Protein AF-A0A426QJI8-F1 (afdb_monomer_lite)

pLDDT: mean 80.53, std 18.09, range [29.8, 97.19]

Organism: NCBI:txid585455

Foldseek 3Di:
DDDPPPPDPDDDDDLVVLVVLVVVVVVVLVVVVVVVLVPDDPLVNLLLLQVLVLQADADPLDFLHDDPPAAHRFFPDDRDPVNVVSSCVSPVPDDDDDDPDPDHQFAFKKWFCPPPALDDDPDAPTEIEGEGEPPDDPVNVVSVQSSQVRSQVVCVVVVHHYHYDYDHLVCLLVQNPPDRDPDDLGSLSSLRVVVSCVVGMRTSGHAAACQSSDDPVCLVVFVVNVVCCPVVPSDPPSRHGYNHGNPPCDPVSVVSSVVSSVVVVVVPDPPDDDDDDD

InterPro domains:
  IPR000274 Adenylate cyclase, class-I [PTHR38760] (17-266)
  IPR024685 Adenylate cyclase class-I, N-terminal domain [PF12633] (18-212)

Structure (mmCIF, N/CA/C/O backbone):
data_AF-A0A426QJI8-F1
#
_entry.id   AF-A0A426QJI8-F1
#
loop_
_atom_site.group_PDB
_atom_site.id
_atom_site.type_symbol
_atom_site.label_atom_id
_atom_site.label_alt_id
_atom_site.label_comp_id
_atom_site.label_asym_id
_atom_site.label_entity_id
_atom_site.label_seq_id
_atom_site.pdbx_PDB_ins_code
_atom_site.Cartn_x
_atom_site.Cartn_y
_atom_site.Cartn_z
_atom_site.occupancy
_atom_site.B_iso_or_equiv
_atom_site.auth_seq_id
_atom_site.auth_comp_id
_atom_site.auth_asym_id
_atom_site.auth_atom_id
_atom_site.pdbx_PDB_model_num
ATOM 1 N N . MET A 1 1 ? 37.907 5.651 -34.461 1.00 37.19 1 MET A N 1
ATOM 2 C CA . MET A 1 1 ? 37.226 4.844 -33.428 1.00 37.19 1 MET A CA 1
ATOM 3 C C . MET A 1 1 ? 35.747 5.156 -33.526 1.00 37.19 1 MET A C 1
ATOM 5 O O . MET A 1 1 ? 35.358 6.267 -33.195 1.00 37.19 1 MET A O 1
ATOM 9 N N . ALA A 1 2 ? 34.967 4.248 -34.114 1.00 36.50 2 ALA A N 1
ATOM 10 C CA . ALA A 1 2 ? 33.530 4.429 -34.270 1.00 36.50 2 ALA A CA 1
ATOM 11 C C . ALA A 1 2 ? 32.872 4.396 -32.887 1.00 36.50 2 ALA A C 1
ATOM 13 O O . ALA A 1 2 ? 33.046 3.434 -32.139 1.00 36.50 2 ALA A O 1
ATOM 14 N N . VAL A 1 3 ? 32.166 5.472 -32.549 1.00 42.59 3 VAL A N 1
ATOM 15 C CA . VAL A 1 3 ? 31.252 5.516 -31.412 1.00 42.59 3 VAL A CA 1
ATOM 16 C C . VAL A 1 3 ? 30.182 4.471 -31.702 1.00 42.59 3 VAL A C 1
ATOM 18 O O . VAL A 1 3 ? 29.431 4.606 -32.665 1.00 42.59 3 VAL A O 1
ATOM 21 N N . VAL A 1 4 ? 30.164 3.390 -30.923 1.00 42.53 4 VAL A N 1
ATOM 22 C CA . VAL A 1 4 ? 29.030 2.468 -30.894 1.00 42.53 4 VAL A CA 1
ATOM 23 C C . VAL A 1 4 ? 27.880 3.264 -30.292 1.00 42.53 4 VAL A C 1
ATOM 25 O O . VAL A 1 4 ? 27.748 3.368 -29.076 1.00 42.53 4 VAL A O 1
ATOM 28 N N . GLU A 1 5 ? 27.103 3.907 -31.154 1.00 47.12 5 GLU A N 1
ATOM 29 C CA . GLU A 1 5 ? 25.792 4.433 -30.816 1.00 47.12 5 GLU A CA 1
ATOM 30 C C . GLU A 1 5 ? 24.975 3.221 -30.361 1.00 47.12 5 GLU A C 1
ATOM 32 O O . GLU A 1 5 ? 24.586 2.376 -31.169 1.00 47.12 5 GLU A O 1
ATOM 37 N N . GLN A 1 6 ? 24.847 3.039 -29.043 1.00 51.41 6 GLN A N 1
ATOM 38 C CA . GLN A 1 6 ? 24.025 1.976 -28.481 1.00 51.41 6 GLN A CA 1
ATOM 39 C C . GLN A 1 6 ? 22.615 2.167 -29.042 1.00 51.41 6 GLN A C 1
ATOM 41 O O . GLN A 1 6 ? 21.921 3.114 -28.674 1.00 51.41 6 GLN A O 1
ATOM 46 N N . MET A 1 7 ? 22.214 1.299 -29.975 1.00 52.03 7 MET A N 1
ATOM 47 C CA . MET A 1 7 ? 20.855 1.263 -30.498 1.00 52.03 7 MET A CA 1
ATOM 48 C C . MET A 1 7 ? 19.912 1.094 -29.309 1.00 52.03 7 MET A C 1
ATOM 50 O O . MET A 1 7 ? 19.818 0.006 -28.738 1.00 52.03 7 MET A O 1
ATOM 54 N N . LYS A 1 8 ? 19.232 2.177 -28.919 1.00 58.62 8 LYS A N 1
ATOM 55 C CA . LYS A 1 8 ? 18.153 2.105 -27.937 1.00 58.62 8 LYS A CA 1
ATOM 56 C C . LYS A 1 8 ? 17.163 1.040 -28.416 1.00 58.62 8 LYS A C 1
ATOM 58 O O . LYS A 1 8 ? 16.754 1.092 -29.581 1.00 58.62 8 LYS A O 1
ATOM 63 N N . PRO A 1 9 ? 16.786 0.070 -27.568 1.00 64.94 9 PRO A N 1
ATOM 64 C CA . PRO A 1 9 ? 15.862 -0.969 -27.981 1.00 64.94 9 PRO A CA 1
ATOM 65 C C . PRO A 1 9 ? 14.552 -0.313 -28.415 1.00 64.94 9 PRO A C 1
ATOM 67 O O . PRO A 1 9 ? 13.988 0.514 -27.697 1.00 64.94 9 PRO A O 1
ATOM 70 N N . ARG A 1 10 ? 14.061 -0.663 -29.609 1.00 77.25 10 ARG A N 1
ATOM 71 C CA . ARG A 1 10 ? 12.746 -0.204 -30.059 1.00 77.25 10 ARG A CA 1
ATOM 72 C C . ARG A 1 10 ? 11.706 -0.738 -29.074 1.00 77.25 10 ARG A C 1
ATOM 74 O O . ARG A 1 10 ? 11.598 -1.947 -28.868 1.00 77.25 10 ARG A O 1
ATOM 81 N N . ILE A 1 11 ? 10.974 0.170 -28.436 1.00 82.88 11 ILE A N 1
ATOM 82 C CA . ILE A 1 11 ? 9.956 -0.201 -27.455 1.00 82.88 11 ILE A CA 1
ATOM 83 C C . ILE A 1 11 ? 8.720 -0.701 -28.200 1.00 82.88 11 ILE A C 1
ATOM 85 O O . ILE A 1 11 ? 8.017 0.065 -28.866 1.00 82.88 11 ILE A O 1
ATOM 89 N N . GLU A 1 12 ? 8.462 -1.997 -28.077 1.00 85.00 12 GLU A N 1
ATOM 90 C CA . GLU A 1 12 ? 7.282 -2.658 -28.615 1.00 85.00 12 GLU A CA 1
ATOM 91 C C . GLU A 1 12 ? 6.335 -2.994 -27.463 1.00 85.00 12 GLU A C 1
ATOM 93 O O . GLU A 1 12 ? 6.736 -3.560 -26.447 1.00 85.00 12 GLU A O 1
ATOM 98 N N . MET A 1 13 ? 5.067 -2.605 -27.603 1.00 88.00 13 MET A N 1
ATOM 99 C CA . MET A 1 13 ? 4.042 -2.801 -26.580 1.00 88.00 13 MET A CA 1
ATOM 100 C C . MET A 1 13 ? 2.850 -3.531 -27.177 1.00 88.00 13 MET A C 1
ATOM 102 O O . MET A 1 13 ? 2.236 -3.054 -28.132 1.00 88.00 13 MET A O 1
ATOM 106 N N . ASP A 1 14 ? 2.490 -4.654 -26.564 1.00 88.69 14 ASP A N 1
ATOM 107 C CA . ASP A 1 14 ? 1.269 -5.388 -26.870 1.00 88.69 14 ASP A CA 1
ATOM 108 C C . ASP A 1 14 ? 0.289 -5.262 -25.696 1.00 88.69 14 ASP A C 1
ATOM 110 O O . ASP A 1 14 ? 0.500 -5.798 -24.604 1.00 88.69 14 ASP A O 1
ATOM 114 N N . GLY A 1 15 ? -0.824 -4.565 -25.934 1.00 88.00 15 GLY A N 1
ATOM 115 C CA . GLY A 1 15 ? -1.872 -4.366 -24.935 1.00 88.00 15 GLY A CA 1
ATOM 116 C C . GLY A 1 15 ? -2.527 -5.665 -24.456 1.00 88.00 15 GLY A C 1
ATOM 117 O O . GLY A 1 15 ? -3.016 -5.718 -23.327 1.00 88.00 15 GLY A O 1
ATOM 118 N N . VAL A 1 16 ? -2.543 -6.725 -25.272 1.00 90.38 16 VAL A N 1
ATOM 119 C CA . VAL A 1 16 ? -3.035 -8.046 -24.854 1.00 90.38 16 VAL A CA 1
ATOM 120 C C . VAL A 1 16 ? -2.072 -8.664 -23.846 1.00 90.38 16 VAL A C 1
ATOM 122 O O . VAL A 1 16 ? -2.513 -9.124 -22.790 1.00 90.38 16 VAL A O 1
ATOM 125 N N . GLN A 1 17 ? -0.768 -8.625 -24.127 1.00 91.50 17 GLN A N 1
ATOM 126 C CA . GLN A 1 17 ? 0.250 -9.134 -23.205 1.00 91.50 17 GLN A CA 1
ATOM 127 C C . GLN A 1 17 ? 0.257 -8.359 -21.888 1.00 91.50 17 GLN A C 1
ATOM 129 O O . GLN A 1 17 ? 0.250 -8.982 -20.828 1.00 91.50 17 GLN A O 1
ATOM 134 N N . LEU A 1 18 ? 0.167 -7.028 -21.931 1.00 92.94 18 LEU A N 1
ATOM 135 C CA . LEU A 1 18 ? 0.105 -6.185 -20.732 1.00 92.94 18 LEU A CA 1
ATOM 136 C C . LEU A 1 18 ? -1.087 -6.544 -19.834 1.00 92.94 18 LEU A C 1
ATOM 138 O O . LEU A 1 18 ? -0.912 -6.781 -18.639 1.00 92.94 18 LEU A O 1
ATOM 142 N N . ARG A 1 19 ? -2.287 -6.701 -20.412 1.00 92.19 19 ARG A N 1
ATOM 143 C CA . ARG A 1 19 ? -3.473 -7.158 -19.664 1.00 92.19 19 ARG A CA 1
ATOM 144 C C . ARG A 1 19 ? -3.298 -8.565 -19.090 1.00 92.19 19 ARG A C 1
ATOM 146 O O . ARG A 1 19 ? -3.765 -8.842 -17.985 1.00 92.19 19 ARG A O 1
ATOM 153 N N . ASN A 1 20 ? -2.627 -9.462 -19.813 1.00 94.50 20 ASN A N 1
ATOM 154 C CA . ASN A 1 20 ? -2.341 -10.812 -19.325 1.00 94.50 20 ASN A CA 1
ATOM 155 C C . ASN A 1 20 ? -1.340 -10.801 -18.160 1.00 94.50 20 ASN A C 1
ATOM 157 O O . ASN A 1 20 ? -1.522 -11.545 -17.197 1.00 94.50 20 ASN A O 1
ATOM 161 N N . VAL A 1 21 ? -0.301 -9.963 -18.217 1.00 94.12 21 VAL A N 1
ATOM 162 C CA . VAL A 1 21 ? 0.656 -9.766 -17.117 1.00 94.12 21 VAL A CA 1
ATOM 163 C C . VAL A 1 21 ? -0.056 -9.195 -15.892 1.00 94.12 21 VAL A C 1
ATOM 165 O O . VAL A 1 21 ? 0.015 -9.807 -14.828 1.00 94.12 21 VAL A O 1
ATOM 168 N N . GLN A 1 22 ? -0.836 -8.123 -16.059 1.00 94.12 22 GLN A N 1
ATOM 169 C CA . GLN A 1 22 ? -1.641 -7.528 -14.989 1.00 94.12 22 GLN A CA 1
ATOM 170 C C . GLN A 1 22 ? -2.564 -8.566 -14.332 1.00 94.12 22 GLN A C 1
ATOM 172 O O . GLN A 1 22 ? -2.577 -8.715 -13.111 1.00 94.12 22 GLN A O 1
ATOM 177 N N . ARG A 1 23 ? -3.307 -9.345 -15.133 1.00 94.81 23 ARG A N 1
ATOM 178 C CA . ARG A 1 23 ? -4.194 -10.399 -14.618 1.00 94.81 23 ARG A CA 1
ATOM 179 C C . ARG A 1 23 ? -3.422 -11.448 -13.818 1.00 94.81 23 ARG A C 1
ATOM 181 O O . ARG A 1 23 ? -3.869 -11.826 -12.739 1.00 94.81 23 ARG A O 1
ATOM 188 N N . ARG A 1 24 ? -2.281 -11.922 -14.331 1.00 95.31 24 ARG A N 1
ATOM 189 C CA . ARG A 1 24 ? -1.441 -12.912 -13.636 1.00 95.31 24 ARG A CA 1
ATOM 190 C C . ARG A 1 24 ? -0.921 -12.372 -12.309 1.00 95.31 24 ARG A C 1
ATOM 192 O O . ARG A 1 24 ? -1.021 -13.080 -11.310 1.00 95.31 24 ARG A O 1
ATOM 199 N N . PHE A 1 25 ? -0.443 -11.128 -12.288 1.00 94.62 25 PHE A N 1
ATOM 200 C CA . PHE A 1 25 ? -0.033 -10.456 -11.057 1.00 94.62 25 PHE A CA 1
ATOM 201 C C . PHE A 1 25 ? -1.171 -10.451 -10.028 1.00 94.62 25 PHE A C 1
ATOM 203 O O . PHE A 1 25 ? -0.983 -10.926 -8.910 1.00 94.62 25 PHE A O 1
ATOM 210 N N . MET A 1 26 ? -2.375 -10.015 -10.419 1.00 95.19 26 MET A N 1
ATOM 211 C CA . MET A 1 26 ? -3.522 -9.953 -9.506 1.00 95.19 26 MET A CA 1
ATOM 212 C C . MET A 1 26 ? -3.912 -11.329 -8.953 1.00 95.19 26 MET A C 1
ATOM 214 O O . MET A 1 26 ? -4.194 -11.442 -7.762 1.00 95.19 26 MET A O 1
ATOM 218 N N . VAL A 1 27 ? -3.890 -12.379 -9.781 1.00 96.19 27 VAL A N 1
ATOM 219 C CA . VAL A 1 27 ? -4.174 -13.758 -9.341 1.00 96.19 27 VAL A CA 1
ATOM 220 C C . VAL A 1 27 ? -3.132 -14.235 -8.327 1.00 96.19 27 VAL A C 1
ATOM 222 O O . VAL A 1 27 ? -3.494 -14.685 -7.241 1.00 96.19 27 VAL A O 1
ATOM 225 N N . ILE A 1 28 ? -1.840 -14.077 -8.636 1.00 94.00 28 ILE A N 1
ATOM 226 C CA . ILE A 1 28 ? -0.748 -14.478 -7.737 1.00 94.00 28 ILE A CA 1
ATOM 227 C C . ILE A 1 28 ? -0.832 -13.711 -6.415 1.00 94.00 28 ILE A C 1
ATOM 229 O O . ILE A 1 28 ? -0.717 -14.311 -5.345 1.00 94.00 28 ILE A O 1
ATOM 233 N N . ASN A 1 29 ? -1.061 -12.399 -6.476 1.00 94.31 29 ASN A N 1
ATOM 234 C CA . ASN A 1 29 ? -1.204 -11.554 -5.299 1.00 94.31 29 ASN A CA 1
ATOM 235 C C . ASN A 1 29 ? -2.378 -12.009 -4.418 1.00 94.31 29 ASN A C 1
ATOM 237 O O . ASN A 1 29 ? -2.207 -12.200 -3.215 1.00 94.31 29 ASN A O 1
ATOM 241 N N . GLN A 1 30 ? -3.546 -12.263 -5.016 1.00 92.81 30 GLN A N 1
ATOM 242 C CA . GLN A 1 30 ? -4.718 -12.759 -4.292 1.00 92.81 30 GLN A CA 1
ATOM 243 C C . GLN A 1 30 ? -4.457 -14.114 -3.632 1.00 92.81 30 GLN A C 1
ATOM 245 O O . GLN A 1 30 ? -4.838 -14.314 -2.481 1.00 92.81 30 GLN A O 1
ATOM 250 N N . ASP A 1 31 ? -3.794 -15.044 -4.316 1.00 93.75 31 ASP A N 1
ATOM 251 C CA . ASP A 1 31 ? -3.495 -16.361 -3.750 1.00 93.75 31 ASP A CA 1
ATOM 252 C C . ASP A 1 31 ? -2.453 -16.291 -2.629 1.00 93.75 31 ASP A C 1
ATOM 254 O O . ASP A 1 31 ? -2.580 -16.984 -1.616 1.00 93.75 31 ASP A O 1
ATOM 258 N N . ARG A 1 32 ? -1.453 -15.409 -2.747 1.00 92.25 32 ARG A N 1
ATOM 259 C CA . ARG A 1 32 ? -0.522 -15.121 -1.647 1.00 92.25 32 ARG A CA 1
ATOM 260 C C . ARG A 1 32 ? -1.252 -14.502 -0.451 1.00 92.25 32 ARG A C 1
ATOM 262 O O . ARG A 1 32 ? -1.046 -14.971 0.666 1.00 92.25 32 ARG A O 1
ATOM 269 N N . LEU A 1 33 ? -2.158 -13.548 -0.672 1.00 90.81 33 LEU A N 1
ATOM 270 C CA . LEU A 1 33 ? -2.950 -12.932 0.396 1.00 90.81 33 LEU A CA 1
ATOM 271 C C . LEU A 1 33 ? -3.884 -13.945 1.080 1.00 90.81 33 LEU A C 1
ATOM 273 O O . LEU A 1 33 ? -3.986 -13.950 2.304 1.00 90.81 33 LEU A O 1
ATOM 277 N N . LYS A 1 34 ? -4.503 -14.869 0.327 1.00 90.75 34 LYS A N 1
ATOM 278 C CA . LYS A 1 34 ? -5.284 -15.987 0.895 1.00 90.75 34 LYS A CA 1
ATOM 279 C C . LYS A 1 34 ? -4.429 -16.898 1.773 1.00 90.75 34 LYS A C 1
ATOM 281 O O . LYS A 1 34 ? -4.902 -17.338 2.817 1.00 90.75 34 LYS A O 1
ATOM 286 N N . ARG A 1 35 ? -3.183 -17.187 1.375 1.00 89.00 35 ARG A N 1
ATOM 287 C CA . ARG A 1 35 ? -2.250 -17.986 2.189 1.00 89.00 35 ARG A CA 1
ATOM 288 C C . ARG A 1 35 ? -1.880 -17.282 3.489 1.00 89.00 35 ARG A C 1
ATOM 290 O O . ARG A 1 35 ? -1.916 -17.927 4.531 1.00 89.00 35 ARG A O 1
ATOM 297 N N . VAL A 1 36 ? -1.598 -15.976 3.435 1.00 89.12 36 VAL A N 1
ATOM 298 C CA . VAL A 1 36 ? -1.399 -15.163 4.646 1.00 89.12 36 VAL A CA 1
ATOM 299 C C . VAL A 1 36 ? -2.635 -15.274 5.530 1.00 89.12 36 VAL A C 1
ATOM 301 O O . VAL A 1 36 ? -2.532 -15.706 6.671 1.00 89.12 36 VAL A O 1
ATOM 304 N N . HIS A 1 37 ? -3.822 -15.017 4.977 1.00 86.81 37 HIS A N 1
ATOM 305 C CA . HIS A 1 37 ? -5.089 -15.114 5.702 1.00 86.81 37 HIS A CA 1
ATOM 306 C C . HIS A 1 37 ? -5.284 -16.477 6.384 1.00 86.81 37 HIS A C 1
ATOM 308 O O . HIS A 1 37 ? -5.601 -16.542 7.572 1.00 86.81 37 HIS A O 1
ATOM 314 N N . ALA A 1 38 ? -5.018 -17.574 5.672 1.00 86.62 38 ALA A N 1
ATOM 315 C CA . ALA A 1 38 ? -5.129 -18.932 6.197 1.00 86.62 38 ALA A CA 1
ATOM 316 C C . ALA A 1 38 ? -4.156 -19.214 7.356 1.00 86.62 38 ALA A C 1
ATOM 318 O O . ALA A 1 38 ? -4.525 -19.940 8.277 1.00 86.62 38 ALA A O 1
ATOM 319 N N . GLY A 1 39 ? -2.963 -18.614 7.353 1.00 85.62 39 GLY A N 1
ATOM 320 C CA . GLY A 1 39 ? -1.965 -18.770 8.418 1.00 85.62 39 GLY A CA 1
ATOM 321 C C . GLY A 1 39 ? -2.242 -17.960 9.691 1.00 85.62 39 GLY A C 1
ATOM 322 O O . GLY A 1 39 ? -1.651 -18.239 10.732 1.00 85.62 39 GLY A O 1
ATOM 323 N N . LEU A 1 40 ? -3.139 -16.972 9.637 1.00 87.56 40 LEU A N 1
ATOM 324 C CA . LEU A 1 40 ? -3.406 -16.070 10.759 1.00 87.56 40 LEU A CA 1
ATOM 325 C C . LEU A 1 40 ? -4.397 -16.639 11.779 1.00 87.56 40 LEU A C 1
ATOM 327 O O . LEU A 1 40 ? -5.307 -17.400 11.449 1.00 87.56 40 LEU A O 1
ATOM 331 N N . ARG A 1 41 ? -4.267 -16.193 13.034 1.00 88.81 41 ARG A N 1
ATOM 332 C CA . ARG A 1 41 ? -5.286 -16.397 14.078 1.00 88.81 41 ARG A CA 1
ATOM 333 C C . ARG A 1 41 ? -6.530 -15.568 13.761 1.00 88.81 41 ARG A C 1
ATOM 335 O O . ARG A 1 41 ? -6.426 -14.507 13.153 1.00 88.81 41 ARG A O 1
ATOM 342 N N . ASP A 1 42 ? -7.700 -15.975 14.248 1.00 87.62 42 ASP A N 1
ATOM 343 C CA . ASP A 1 42 ? -8.967 -15.304 13.905 1.00 87.62 42 ASP A CA 1
ATOM 344 C C . ASP A 1 42 ? -9.001 -13.805 14.244 1.00 87.62 42 ASP A C 1
ATOM 346 O O . ASP A 1 42 ? -9.547 -13.012 13.478 1.00 87.62 42 ASP A O 1
ATOM 350 N N . ARG A 1 43 ? -8.364 -13.388 15.347 1.00 86.94 43 ARG A N 1
ATOM 351 C CA . ARG A 1 43 ? -8.253 -11.962 15.711 1.00 86.94 43 ARG A CA 1
ATOM 352 C C . ARG A 1 43 ? -7.380 -11.175 14.727 1.00 86.94 43 ARG A C 1
ATOM 354 O O . ARG A 1 43 ? -7.717 -10.055 14.369 1.00 86.94 43 ARG A O 1
ATOM 361 N N . HIS A 1 44 ? -6.296 -11.776 14.243 1.00 89.88 44 HIS A N 1
ATOM 362 C CA . HIS A 1 44 ? -5.392 -11.162 13.265 1.00 89.88 44 HIS A CA 1
ATOM 363 C C . HIS A 1 44 ? -6.002 -11.147 11.857 1.00 89.88 44 HIS A C 1
ATOM 365 O O . HIS A 1 44 ? -5.858 -10.171 11.126 1.00 89.88 44 HIS A O 1
ATOM 371 N N . ARG A 1 45 ? -6.773 -12.184 11.503 1.00 90.00 45 ARG A N 1
ATOM 372 C CA . ARG A 1 45 ? -7.607 -12.204 10.289 1.00 90.00 45 ARG A CA 1
ATOM 373 C C . ARG A 1 45 ? -8.624 -11.068 10.289 1.00 90.00 45 ARG A C 1
ATOM 375 O O . ARG A 1 45 ? -8.802 -10.420 9.265 1.00 90.00 45 ARG A O 1
ATOM 382 N N . LEU A 1 46 ? -9.275 -10.825 11.431 1.00 90.44 46 LEU A N 1
ATOM 383 C CA . LEU A 1 46 ? -10.226 -9.725 11.588 1.00 90.44 46 LEU A CA 1
ATOM 384 C C . LEU A 1 46 ? -9.557 -8.366 11.350 1.00 90.44 46 LEU A C 1
ATOM 386 O O . LEU A 1 46 ? -10.124 -7.537 10.642 1.00 90.44 46 LEU A O 1
ATOM 390 N N . PHE A 1 47 ? -8.363 -8.155 11.910 1.00 93.12 47 PHE A N 1
ATOM 391 C CA . PHE A 1 47 ? -7.574 -6.950 11.662 1.00 93.12 47 PHE A CA 1
ATOM 392 C C . PHE A 1 47 ? -7.317 -6.755 10.161 1.00 93.12 47 PHE A C 1
ATOM 394 O O . PHE A 1 47 ? -7.663 -5.710 9.611 1.00 93.12 47 PHE A O 1
ATOM 401 N N . LEU A 1 48 ? -6.794 -7.783 9.483 1.00 91.56 48 LEU A N 1
ATOM 402 C CA . LEU A 1 48 ? -6.460 -7.705 8.059 1.00 91.56 48 LEU A CA 1
ATOM 403 C C . LEU A 1 48 ? -7.701 -7.500 7.166 1.00 91.56 48 LEU A C 1
ATOM 405 O O . LEU A 1 48 ? -7.642 -6.735 6.208 1.00 91.56 48 LEU A O 1
ATOM 409 N N . ASP A 1 49 ? -8.837 -8.122 7.506 1.00 91.75 49 ASP A N 1
ATOM 410 C CA . ASP A 1 49 ? -10.118 -7.955 6.795 1.00 91.75 49 ASP A CA 1
ATOM 411 C C . ASP A 1 49 ? -10.683 -6.524 6.923 1.00 91.75 49 ASP A C 1
ATOM 413 O O . ASP A 1 49 ? -11.379 -6.042 6.021 1.00 91.75 49 ASP A O 1
ATOM 417 N N . LEU A 1 50 ? -10.422 -5.855 8.054 1.00 94.44 50 LEU A N 1
ATOM 418 C CA . LEU A 1 50 ? -10.895 -4.498 8.347 1.00 94.44 50 LEU A CA 1
ATOM 419 C C . LEU A 1 50 ? -9.944 -3.412 7.863 1.00 94.44 50 LEU A C 1
ATOM 421 O O . LEU A 1 50 ? -10.396 -2.305 7.574 1.00 94.44 50 LEU A O 1
ATOM 425 N N . LEU A 1 51 ? -8.656 -3.715 7.759 1.00 95.19 51 LEU A N 1
ATOM 426 C CA . LEU A 1 51 ? -7.614 -2.740 7.487 1.00 95.19 51 LEU A CA 1
ATOM 427 C C . LEU A 1 51 ? -7.920 -1.819 6.286 1.00 95.19 51 LEU A C 1
ATOM 429 O O . LEU A 1 51 ? -7.869 -0.598 6.465 1.00 95.19 51 LEU A O 1
ATOM 433 N N . PRO A 1 52 ? -8.319 -2.319 5.098 1.00 95.25 52 PRO A N 1
ATOM 434 C CA . PRO A 1 52 ? -8.634 -1.432 3.982 1.00 95.25 52 PRO A CA 1
ATOM 435 C C . PRO A 1 52 ? -9.819 -0.507 4.264 1.00 95.25 52 PRO A C 1
ATOM 437 O O . PRO A 1 52 ? -9.823 0.644 3.833 1.00 95.25 52 PRO A O 1
ATOM 440 N N . LEU A 1 53 ? -10.815 -0.973 5.028 1.00 94.88 53 LEU A N 1
ATOM 441 C CA . LEU A 1 53 ? -11.942 -0.139 5.441 1.00 94.88 53 LEU A CA 1
ATOM 442 C C . LEU A 1 53 ? -11.488 0.977 6.388 1.00 94.88 53 LEU A C 1
ATOM 444 O O . LEU A 1 53 ? -11.944 2.106 6.227 1.00 94.88 53 LEU A O 1
ATOM 448 N N . LEU A 1 54 ? -10.583 0.688 7.328 1.00 95.06 54 LEU A N 1
ATOM 449 C CA . LEU A 1 54 ? -10.078 1.682 8.280 1.00 95.06 54 LEU A CA 1
ATOM 450 C C . LEU A 1 54 ? -9.377 2.847 7.578 1.00 95.06 54 LEU A C 1
ATOM 452 O O . LEU A 1 54 ? -9.534 3.982 8.007 1.00 95.06 54 LEU A O 1
ATOM 456 N N . PHE A 1 55 ? -8.675 2.611 6.469 1.00 95.06 55 PHE A N 1
ATOM 457 C CA . PHE A 1 55 ? -8.092 3.686 5.653 1.00 95.06 55 PHE A CA 1
ATOM 458 C C . PHE A 1 55 ? -9.075 4.283 4.636 1.00 95.06 55 PHE A C 1
ATOM 460 O O . PHE A 1 55 ? -8.955 5.450 4.262 1.00 95.06 55 PHE A O 1
ATOM 467 N N . HIS A 1 56 ? -10.088 3.526 4.214 1.00 94.00 56 HIS A N 1
ATOM 468 C CA . HIS A 1 56 ? -11.081 4.000 3.251 1.00 94.00 56 HIS A CA 1
ATOM 469 C C . HIS A 1 56 ? -12.131 4.936 3.862 1.00 94.00 56 HIS A C 1
ATOM 471 O O . HIS A 1 56 ? -12.612 5.833 3.176 1.00 94.00 56 HIS A O 1
ATOM 477 N N . ILE A 1 57 ? -12.477 4.768 5.140 1.00 91.00 57 ILE A N 1
ATOM 478 C CA . ILE A 1 57 ? -13.391 5.671 5.848 1.00 91.00 57 ILE A CA 1
ATOM 479 C C . ILE A 1 57 ? -12.778 6.190 7.140 1.00 91.00 57 ILE A C 1
ATOM 481 O O . ILE A 1 57 ? -11.846 5.626 7.699 1.00 91.00 57 ILE A O 1
ATOM 485 N N . ASN A 1 58 ? -13.329 7.289 7.630 1.00 89.31 58 ASN A N 1
ATOM 486 C CA . ASN A 1 58 ? -12.960 7.872 8.904 1.00 89.31 58 ASN A CA 1
ATOM 487 C C . ASN A 1 58 ? -14.240 8.065 9.721 1.00 89.31 58 ASN A C 1
ATOM 489 O O . ASN A 1 58 ? -15.027 8.976 9.461 1.00 89.31 58 ASN A O 1
ATOM 493 N N . HIS A 1 59 ? -14.506 7.119 10.623 1.00 90.12 59 HIS A N 1
ATOM 494 C CA . HIS A 1 59 ? -15.792 6.986 11.304 1.00 90.12 59 HIS A CA 1
ATOM 495 C C . HIS A 1 59 ? -15.592 6.878 12.826 1.00 90.12 59 HIS A C 1
ATOM 497 O O . HIS A 1 59 ? -14.826 6.010 13.233 1.00 90.12 59 HIS A O 1
ATOM 503 N N . PRO A 1 60 ? -16.318 7.649 13.669 1.00 90.00 60 PRO A N 1
ATOM 504 C CA . PRO A 1 60 ? -16.115 7.702 15.129 1.00 90.00 60 PRO A CA 1
ATOM 505 C C . PRO A 1 60 ? -16.146 6.360 15.864 1.00 90.00 60 PRO A C 1
ATOM 507 O O . PRO A 1 60 ? -15.569 6.212 16.932 1.00 90.00 60 PRO A O 1
ATOM 510 N N . MET A 1 61 ? -16.858 5.385 15.302 1.00 90.31 61 MET A N 1
ATOM 511 C CA . MET A 1 61 ? -17.005 4.039 15.868 1.00 90.31 61 MET A CA 1
ATOM 512 C C . MET A 1 61 ? -15.951 3.032 15.401 1.00 90.31 61 MET A C 1
ATOM 514 O O . MET A 1 61 ? -16.054 1.857 15.748 1.00 90.31 61 MET A O 1
ATOM 518 N N . LEU A 1 62 ? -14.992 3.456 14.578 1.00 92.25 62 LEU A N 1
ATOM 519 C CA . LEU A 1 62 ? -13.923 2.600 14.086 1.00 92.25 62 LEU A CA 1
ATOM 520 C C . LEU A 1 62 ? -12.560 3.047 14.637 1.00 92.25 62 LEU A C 1
ATOM 522 O O . LEU A 1 62 ? -12.348 4.241 14.863 1.00 92.25 62 LEU A O 1
ATOM 526 N N . PRO A 1 63 ? -11.625 2.100 14.825 1.00 92.38 63 PRO A N 1
ATOM 527 C CA . PRO A 1 63 ? -10.237 2.395 15.152 1.00 92.38 63 PRO A CA 1
ATOM 528 C C . PRO A 1 63 ? -9.618 3.391 14.172 1.00 92.38 63 PRO A C 1
ATOM 530 O O . PRO A 1 63 ? -9.947 3.398 12.985 1.00 92.38 63 PRO A O 1
ATOM 533 N N . GLY A 1 64 ? -8.706 4.224 14.665 1.00 91.00 64 GLY A N 1
ATOM 534 C CA . GLY A 1 64 ? -8.049 5.232 13.832 1.00 91.00 64 GLY A CA 1
ATOM 535 C C . GLY A 1 64 ? -8.836 6.527 13.638 1.00 91.00 64 GLY A C 1
ATOM 536 O O . GLY A 1 64 ? -8.321 7.446 13.009 1.00 91.00 64 GLY A O 1
ATOM 537 N N . TYR A 1 65 ? -10.060 6.640 14.164 1.00 91.56 65 TYR A N 1
ATOM 538 C CA . TYR A 1 65 ? -10.787 7.906 14.101 1.00 91.56 65 TYR A CA 1
ATOM 539 C C . TYR A 1 65 ? -10.037 9.017 14.843 1.00 91.56 65 TYR A C 1
ATOM 541 O O . TYR A 1 65 ? -9.580 8.823 15.968 1.00 91.56 65 TYR A O 1
ATOM 549 N N . LEU A 1 66 ? -9.954 10.186 14.207 1.00 88.19 66 LEU A N 1
ATOM 550 C CA . LEU A 1 66 ? -9.333 11.382 14.775 1.00 88.19 66 LEU A CA 1
ATOM 551 C C . LEU A 1 66 ? -10.336 12.541 14.810 1.00 88.19 66 LEU A C 1
ATOM 553 O O . LEU A 1 66 ? -10.782 12.975 15.867 1.00 88.19 66 LEU A O 1
ATOM 557 N N . SER A 1 67 ? -10.734 13.023 13.637 1.00 87.81 67 SER A N 1
ATOM 558 C CA . SER A 1 67 ? -11.714 14.097 13.466 1.00 87.81 67 SER A CA 1
ATOM 559 C C . SER A 1 67 ? -12.402 13.951 12.116 1.00 87.81 67 SER A C 1
ATOM 561 O O . SER A 1 67 ? -11.896 13.243 11.256 1.00 87.81 67 SER A O 1
ATOM 563 N N . SER A 1 68 ? -13.507 14.652 11.864 1.00 84.44 68 SER A N 1
ATOM 564 C CA . SER A 1 68 ? -14.218 14.591 10.575 1.00 84.44 68 SER A CA 1
ATOM 565 C C . SER A 1 68 ? -13.394 15.038 9.358 1.00 84.44 68 SER A C 1
ATOM 567 O O . SER A 1 68 ? -13.798 14.746 8.232 1.00 84.44 68 SER A O 1
ATOM 569 N N . LYS A 1 69 ? -12.264 15.724 9.576 1.00 85.94 69 LYS A N 1
ATOM 570 C CA . LYS A 1 69 ? -11.374 16.241 8.529 1.00 85.94 69 LYS A CA 1
ATOM 571 C C . LYS A 1 69 ? -10.260 15.274 8.127 1.00 85.94 69 LYS A C 1
ATOM 573 O O . LYS A 1 69 ? -9.615 15.525 7.118 1.00 85.94 69 LYS A O 1
ATOM 578 N N . ALA A 1 70 ? -10.017 14.204 8.894 1.00 86.75 70 ALA A N 1
ATOM 579 C CA . ALA A 1 70 ? -8.873 13.339 8.611 1.00 86.75 70 ALA A CA 1
ATOM 580 C C . ALA A 1 70 ? -9.021 12.670 7.233 1.00 86.75 70 ALA A C 1
ATOM 582 O O . ALA A 1 70 ? -10.123 12.183 6.927 1.00 86.75 70 ALA A O 1
ATOM 583 N N . PRO A 1 71 ? -7.938 12.624 6.436 1.00 89.25 71 PRO A N 1
ATOM 584 C CA . PRO A 1 71 ? -7.963 12.081 5.087 1.00 89.25 71 PRO A CA 1
ATOM 585 C C . PRO A 1 71 ? -8.370 10.608 5.084 1.00 89.25 71 PRO A C 1
ATOM 587 O O . PRO A 1 71 ? -8.079 9.830 6.005 1.00 89.25 71 PRO A O 1
ATOM 590 N N . ALA A 1 72 ? -9.104 10.228 4.045 1.00 89.62 72 ALA A N 1
ATOM 591 C CA . ALA A 1 72 ? -9.627 8.881 3.892 1.00 89.62 72 ALA A CA 1
ATOM 592 C C . ALA A 1 72 ? -10.006 8.599 2.441 1.00 89.62 72 ALA A C 1
ATOM 594 O O . ALA A 1 72 ? -10.378 9.488 1.679 1.00 89.62 72 ALA A O 1
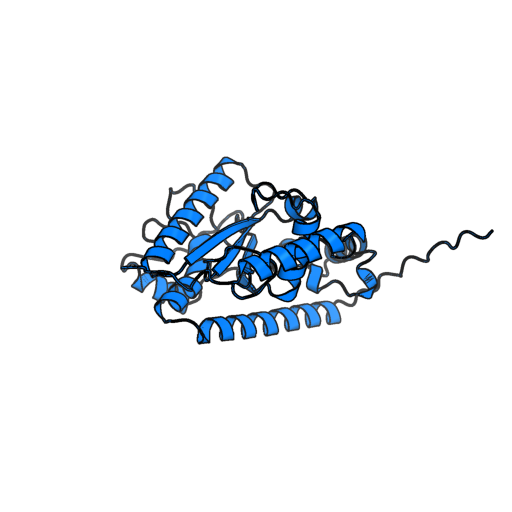ATOM 595 N N . GLY A 1 73 ? -9.986 7.319 2.094 1.00 91.62 73 GLY A N 1
ATOM 596 C CA . GLY A 1 73 ? -10.406 6.846 0.784 1.00 91.62 73 GLY A CA 1
ATOM 597 C C . GLY A 1 73 ? -9.262 6.141 0.088 1.00 91.62 73 GLY A C 1
ATOM 598 O O . GLY A 1 73 ? -8.356 6.778 -0.438 1.00 91.62 73 GLY A O 1
ATOM 599 N N . VAL A 1 74 ? -9.340 4.813 0.074 1.00 94.06 74 VAL A N 1
ATOM 600 C CA . VAL A 1 74 ? -8.455 3.960 -0.721 1.00 94.06 74 VAL A CA 1
ATOM 601 C C . VAL A 1 74 ? -8.970 3.923 -2.159 1.00 94.06 74 VAL A C 1
ATOM 603 O O . VAL A 1 74 ? -10.161 3.674 -2.371 1.00 94.06 74 VAL A O 1
ATOM 606 N N . SER A 1 75 ? -8.087 4.183 -3.124 1.00 92.44 75 SER A N 1
ATOM 607 C CA . SER A 1 75 ? -8.386 4.125 -4.562 1.00 92.44 75 SER A CA 1
ATOM 608 C C . SER A 1 75 ? -8.968 2.765 -4.951 1.00 92.44 75 SER A C 1
ATOM 610 O O . SER A 1 75 ? -8.527 1.748 -4.438 1.00 92.44 75 SER A O 1
ATOM 612 N N . ASP A 1 76 ? -9.968 2.741 -5.833 1.00 87.56 76 ASP A N 1
ATOM 613 C CA . ASP A 1 76 ? -10.607 1.519 -6.369 1.00 87.56 76 ASP A CA 1
ATOM 614 C C . ASP A 1 76 ? -11.026 0.456 -5.325 1.00 87.56 76 ASP A C 1
ATOM 616 O O . ASP A 1 76 ? -11.224 -0.720 -5.624 1.00 87.56 76 ASP A O 1
ATOM 620 N N . TYR A 1 77 ? -11.196 0.859 -4.064 1.00 91.50 77 TYR A N 1
ATOM 621 C CA . TYR A 1 77 ? -11.613 -0.040 -3.001 1.00 91.50 77 TYR A CA 1
ATOM 622 C C . TYR A 1 77 ? -13.107 0.098 -2.734 1.00 91.50 77 TYR A C 1
ATOM 624 O O . TYR A 1 77 ? -13.630 1.192 -2.511 1.00 91.50 77 TYR A O 1
ATOM 632 N N . LYS A 1 78 ? -13.792 -1.046 -2.693 1.00 90.81 78 LYS A N 1
ATOM 633 C CA . LYS A 1 78 ? -15.176 -1.156 -2.236 1.00 90.81 78 LYS A CA 1
ATOM 634 C C . LYS A 1 78 ? -15.249 -2.230 -1.156 1.00 90.81 78 LYS A C 1
ATOM 636 O O . LYS A 1 78 ? -14.868 -3.372 -1.426 1.00 90.81 78 LYS A O 1
ATOM 641 N N . PRO A 1 79 ? -15.739 -1.907 0.054 1.00 91.62 79 PRO A N 1
ATOM 642 C CA . PRO A 1 79 ? -15.840 -2.903 1.106 1.00 91.62 79 PRO A CA 1
ATOM 643 C C . PRO A 1 79 ? -16.839 -3.986 0.706 1.00 91.62 79 PRO A C 1
ATOM 645 O O . PRO A 1 79 ? -17.966 -3.705 0.297 1.00 91.62 79 PRO A O 1
ATOM 648 N N . ASN A 1 80 ? -16.422 -5.241 0.836 1.00 90.19 80 ASN A N 1
ATOM 649 C CA . ASN A 1 80 ? -17.303 -6.378 0.614 1.00 90.19 80 ASN A CA 1
ATOM 650 C C . ASN A 1 80 ? -18.179 -6.638 1.856 1.00 90.19 80 ASN A C 1
ATOM 652 O O . ASN A 1 80 ? -17.945 -6.104 2.944 1.00 90.19 80 ASN A O 1
ATOM 656 N N . LYS A 1 81 ? -19.186 -7.507 1.706 1.00 88.62 81 LYS A N 1
ATOM 657 C CA . LYS A 1 81 ? -20.116 -7.854 2.792 1.00 88.62 81 LYS A CA 1
ATOM 658 C C . LYS A 1 81 ? -19.396 -8.355 4.050 1.00 88.62 81 LYS A C 1
ATOM 660 O O . LYS A 1 81 ? -19.754 -7.954 5.151 1.00 88.62 81 LYS A O 1
ATOM 665 N N . ARG A 1 82 ? -18.351 -9.171 3.890 1.00 87.50 82 ARG A N 1
ATOM 666 C CA . ARG A 1 82 ? -17.575 -9.734 5.003 1.00 87.50 82 ARG A CA 1
ATOM 667 C C . ARG A 1 82 ? -16.873 -8.643 5.816 1.00 87.50 82 ARG A C 1
ATOM 669 O O . ARG A 1 82 ? -16.947 -8.676 7.041 1.00 87.50 82 ARG A O 1
ATOM 676 N N . THR A 1 83 ? -16.258 -7.663 5.158 1.00 91.94 83 THR A N 1
ATOM 677 C CA . THR A 1 83 ? -15.631 -6.512 5.822 1.00 91.94 83 THR A CA 1
ATOM 678 C C . THR A 1 83 ? -16.664 -5.659 6.562 1.00 91.94 83 THR A C 1
ATOM 680 O O . THR A 1 83 ? -16.429 -5.243 7.694 1.00 91.94 83 THR A O 1
ATOM 683 N N . LEU A 1 84 ? -17.843 -5.437 5.972 1.00 92.06 84 LEU A N 1
ATOM 684 C CA . LEU A 1 84 ? -18.921 -4.692 6.633 1.00 92.06 84 LEU A CA 1
ATOM 685 C C . LEU A 1 84 ? -19.486 -5.437 7.851 1.00 92.06 84 LEU A C 1
ATOM 687 O O . LEU A 1 84 ? -19.748 -4.823 8.883 1.00 92.06 84 LEU A O 1
ATOM 691 N N . ASP A 1 85 ? -19.639 -6.757 7.760 1.00 89.75 85 ASP A N 1
ATOM 692 C CA . ASP A 1 85 ? -20.099 -7.584 8.876 1.00 89.75 85 ASP A CA 1
ATOM 693 C C . ASP A 1 85 ? -19.055 -7.638 10.001 1.00 89.75 85 ASP A C 1
ATOM 695 O O . ASP A 1 85 ? -19.410 -7.566 11.177 1.00 89.75 85 ASP A O 1
ATOM 699 N N . ALA A 1 86 ? -17.765 -7.686 9.659 1.00 88.38 86 ALA A N 1
ATOM 700 C CA . ALA A 1 86 ? -16.672 -7.528 10.616 1.00 88.38 86 ALA A CA 1
ATOM 701 C C . ALA A 1 86 ? -16.725 -6.164 11.329 1.00 88.38 86 ALA A C 1
ATOM 703 O O . ALA A 1 86 ? -16.585 -6.102 12.550 1.00 88.38 86 ALA A O 1
ATOM 704 N N . ALA A 1 87 ? -17.005 -5.082 10.597 1.00 91.56 87 ALA A N 1
ATOM 705 C CA . ALA A 1 87 ? -17.090 -3.741 11.171 1.00 91.56 87 ALA A CA 1
ATOM 706 C C . ALA A 1 87 ? -18.283 -3.604 12.132 1.00 91.56 87 ALA A C 1
ATOM 708 O O . ALA A 1 87 ? -18.150 -3.036 13.214 1.00 91.56 87 ALA A O 1
ATOM 709 N N . ARG A 1 88 ? -19.432 -4.205 11.792 1.00 90.62 88 ARG A N 1
ATOM 710 C CA . ARG A 1 88 ? -20.615 -4.258 12.673 1.00 90.62 88 ARG A CA 1
ATOM 711 C C . ARG A 1 88 ? -20.395 -5.097 13.930 1.00 90.62 88 ARG A C 1
ATOM 713 O O . ARG A 1 88 ? -20.977 -4.801 14.970 1.00 90.62 88 ARG A O 1
ATOM 720 N N . LYS A 1 89 ? -19.568 -6.147 13.853 1.00 87.50 89 LYS A N 1
ATOM 721 C CA . LYS A 1 89 ? -19.159 -6.921 15.037 1.00 87.50 89 LYS A CA 1
ATOM 722 C C . LYS A 1 89 ? -18.298 -6.087 15.983 1.00 87.50 89 LYS A C 1
ATOM 724 O O . LYS A 1 89 ? -18.416 -6.260 17.191 1.00 87.50 89 LYS A O 1
ATOM 729 N N . LEU A 1 90 ? -17.467 -5.195 15.440 1.00 87.19 90 LEU A N 1
ATOM 730 C CA . LEU A 1 90 ? -16.637 -4.287 16.230 1.00 87.19 90 LEU A CA 1
ATOM 731 C C . LEU A 1 90 ? -17.472 -3.182 16.893 1.00 87.19 90 LEU A C 1
ATOM 733 O O . LEU A 1 90 ? -17.284 -2.899 18.071 1.00 87.19 90 LEU A O 1
ATOM 737 N N . SER A 1 91 ? -18.425 -2.594 16.164 1.00 87.69 91 SER A N 1
ATOM 738 C CA . SER A 1 91 ? -19.384 -1.636 16.716 1.00 87.69 91 SER A CA 1
ATOM 739 C C . SER A 1 91 ? -20.773 -1.836 16.118 1.00 87.69 91 SER A C 1
ATOM 741 O O . SER A 1 91 ? -20.990 -1.617 14.927 1.00 87.69 91 SER A O 1
ATOM 743 N N . LYS A 1 92 ? -21.747 -2.210 16.960 1.00 81.06 92 LYS A N 1
ATOM 744 C CA . LYS A 1 92 ? -23.131 -2.491 16.530 1.00 81.06 92 LYS A CA 1
ATOM 745 C C . LYS A 1 92 ? -23.829 -1.278 15.910 1.00 81.06 92 LYS A C 1
ATOM 747 O O . LYS A 1 92 ? -24.704 -1.452 15.069 1.00 81.06 92 LYS A O 1
ATOM 752 N N . SER A 1 93 ? -23.429 -0.070 16.302 1.00 85.00 93 SER A N 1
ATOM 753 C CA . SER A 1 93 ? -23.974 1.188 15.776 1.00 85.00 93 SER A CA 1
ATOM 754 C C . SER A 1 93 ? -23.315 1.623 14.462 1.00 85.00 93 SER A C 1
ATOM 756 O O . SER A 1 93 ? -23.677 2.658 13.903 1.00 85.00 93 SER A O 1
ATOM 758 N N . PHE A 1 94 ? -22.338 0.865 13.950 1.00 88.00 94 PHE A N 1
ATOM 759 C CA . PHE A 1 94 ? -21.689 1.169 12.683 1.00 88.00 94 PHE A CA 1
ATOM 760 C C . PHE A 1 94 ? -22.650 0.979 11.505 1.00 88.00 94 PHE A C 1
ATOM 762 O O . PHE A 1 94 ? -23.117 -0.126 11.218 1.00 88.00 94 PHE A O 1
ATOM 769 N N . THR A 1 95 ? -22.871 2.063 10.762 1.00 84.31 95 THR A N 1
ATOM 770 C CA . THR A 1 95 ? -23.573 2.036 9.480 1.00 84.31 95 THR A CA 1
ATOM 771 C C . THR A 1 95 ? -22.639 2.550 8.400 1.00 84.31 95 THR A C 1
ATOM 773 O O . THR A 1 95 ? -22.192 3.694 8.442 1.00 84.31 95 THR A O 1
ATOM 776 N N . TYR A 1 96 ? -22.346 1.703 7.414 1.00 85.88 96 TYR A N 1
ATOM 777 C CA . TYR A 1 96 ? -21.563 2.128 6.264 1.00 85.88 96 TYR A CA 1
ATOM 778 C C . TYR A 1 96 ? -22.397 3.049 5.380 1.00 85.88 96 TYR A C 1
ATOM 780 O O . TYR A 1 96 ? -23.457 2.664 4.887 1.00 85.88 96 TYR A O 1
ATOM 788 N N . GLN A 1 97 ? -21.890 4.257 5.171 1.00 81.00 97 GLN A N 1
ATOM 789 C CA . GLN A 1 97 ? -22.431 5.207 4.215 1.00 81.00 97 GLN A CA 1
ATOM 790 C C . GLN A 1 97 ? -21.388 5.426 3.133 1.00 81.00 97 GLN A C 1
ATOM 792 O O . GLN A 1 97 ? -20.292 5.922 3.405 1.00 81.00 97 GLN A O 1
ATOM 797 N N . GLN A 1 98 ? -21.731 5.048 1.904 1.00 74.94 98 GLN A N 1
ATOM 798 C CA . GLN A 1 98 ? -20.874 5.309 0.762 1.00 74.94 98 GLN A CA 1
ATOM 799 C C . GLN A 1 98 ? -20.818 6.820 0.538 1.00 74.94 98 GLN A C 1
ATOM 801 O O . GLN A 1 98 ? -21.800 7.442 0.136 1.00 74.94 98 GLN A O 1
ATOM 806 N N . ARG A 1 99 ? -19.666 7.423 0.828 1.00 69.50 99 ARG A N 1
ATOM 807 C CA . ARG A 1 99 ? -19.417 8.828 0.516 1.00 69.50 99 ARG A CA 1
ATOM 808 C C . ARG A 1 99 ? -18.848 8.922 -0.891 1.00 69.50 99 ARG A C 1
ATOM 810 O O . ARG A 1 99 ? -17.934 8.183 -1.244 1.00 69.50 99 ARG A O 1
ATOM 817 N N . SER A 1 100 ? -19.374 9.851 -1.685 1.00 59.66 100 SER A N 1
ATOM 818 C CA . SER A 1 100 ? -18.719 10.279 -2.920 1.00 59.66 100 SER A CA 1
ATOM 819 C C . SER A 1 100 ? -17.470 11.068 -2.536 1.00 59.66 100 SER A C 1
ATOM 821 O O . SER A 1 100 ? -17.539 12.277 -2.315 1.00 59.66 100 SER A O 1
ATOM 823 N N . VAL A 1 101 ? -16.336 10.386 -2.395 1.00 62.94 101 VAL A N 1
ATOM 824 C CA . VAL A 1 101 ? -15.061 11.052 -2.127 1.00 62.94 101 VAL A CA 1
ATOM 825 C C . VAL A 1 101 ? -14.605 11.732 -3.421 1.00 62.94 101 VAL A C 1
ATOM 827 O O . VAL A 1 101 ? -14.536 11.089 -4.467 1.00 62.94 101 VAL A O 1
ATOM 830 N N . ARG A 1 102 ? -14.344 13.046 -3.381 1.00 59.47 102 ARG A N 1
ATOM 831 C CA . ARG A 1 102 ? -13.894 13.807 -4.565 1.00 59.47 102 ARG A CA 1
ATOM 832 C C . ARG A 1 102 ? -12.491 13.393 -5.026 1.00 59.47 102 ARG A C 1
ATOM 834 O O . ARG A 1 102 ? -12.218 13.447 -6.221 1.00 59.47 102 ARG A O 1
ATOM 841 N N . ALA A 1 103 ? -11.634 12.961 -4.102 1.00 68.50 103 ALA A N 1
ATOM 842 C CA . ALA A 1 103 ? -10.289 12.465 -4.370 1.00 68.50 103 ALA A CA 1
ATOM 843 C C . ALA A 1 103 ? -9.916 11.383 -3.347 1.00 68.50 103 ALA A C 1
ATOM 845 O O . ALA A 1 103 ? -10.243 11.513 -2.174 1.00 68.50 103 ALA A O 1
ATOM 846 N N . HIS A 1 104 ? -9.261 10.312 -3.792 1.00 83.00 104 HIS A N 1
ATOM 847 C CA . HIS A 1 104 ? -8.767 9.261 -2.902 1.00 83.00 104 HIS A CA 1
ATOM 848 C C . HIS A 1 104 ? -7.414 9.695 -2.335 1.00 83.00 104 HIS A C 1
ATOM 850 O O . HIS A 1 104 ? -6.466 9.862 -3.102 1.00 83.00 104 HIS A O 1
ATOM 856 N N . ASP A 1 105 ? -7.332 9.880 -1.019 1.00 89.75 105 ASP A N 1
ATOM 857 C CA . ASP A 1 105 ? -6.093 10.279 -0.341 1.00 89.75 105 ASP A CA 1
ATOM 858 C C . ASP A 1 105 ? -5.085 9.127 -0.233 1.00 89.75 105 ASP A C 1
ATOM 860 O O . ASP A 1 105 ? -3.876 9.357 -0.241 1.00 89.75 105 ASP A O 1
ATOM 864 N N . VAL A 1 106 ? -5.581 7.886 -0.178 1.00 94.75 106 VAL A N 1
ATOM 865 C CA . VAL A 1 106 ? -4.766 6.669 -0.136 1.00 94.75 106 VAL A CA 1
ATOM 866 C C . VAL A 1 106 ? -4.807 5.995 -1.508 1.00 94.75 106 VAL A C 1
ATOM 868 O O . VAL A 1 106 ? -5.857 5.591 -2.018 1.00 94.75 106 VAL A O 1
ATOM 871 N N . LEU A 1 107 ? -3.647 5.868 -2.137 1.00 95.62 107 LEU A N 1
ATOM 872 C CA . LEU A 1 107 ? -3.478 5.242 -3.443 1.00 95.62 107 LEU A CA 1
ATOM 873 C C . LEU A 1 107 ? -3.497 3.720 -3.333 1.00 95.62 107 LEU A C 1
ATOM 875 O O . LEU A 1 107 ? -4.163 3.054 -4.125 1.00 95.62 107 LEU A O 1
ATOM 879 N N . ALA A 1 108 ? -2.791 3.177 -2.345 1.00 96.56 108 ALA A N 1
ATOM 880 C CA . ALA A 1 108 ? -2.659 1.743 -2.147 1.00 96.56 108 ALA A CA 1
ATOM 881 C C . ALA A 1 108 ? -2.249 1.401 -0.713 1.00 96.56 108 ALA A C 1
ATOM 883 O O . ALA A 1 108 ? -1.690 2.224 0.008 1.00 96.56 108 ALA A O 1
ATOM 884 N N . LEU A 1 109 ? -2.534 0.164 -0.322 1.00 97.19 109 LEU A N 1
ATOM 885 C CA . LEU A 1 109 ? -2.050 -0.466 0.894 1.00 97.19 109 LEU A CA 1
ATOM 886 C C . LEU A 1 109 ? -1.273 -1.717 0.499 1.00 97.1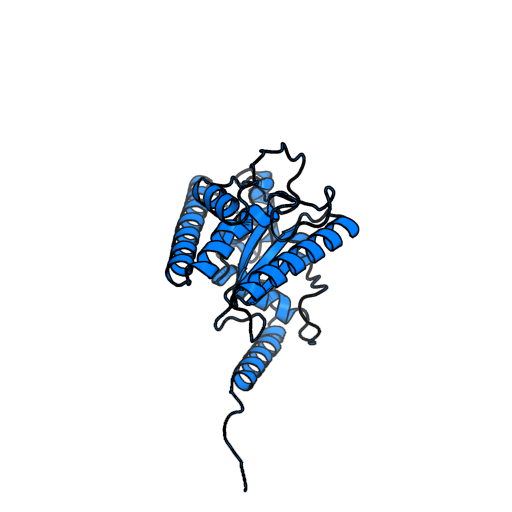9 109 LEU A C 1
ATOM 888 O O . LEU A 1 109 ? -1.850 -2.622 -0.115 1.00 97.19 109 LEU A O 1
ATOM 892 N N . TYR A 1 110 ? -0.004 -1.788 0.885 1.00 95.50 110 TYR A N 1
ATOM 893 C CA . TYR A 1 110 ? 0.826 -2.967 0.666 1.00 95.50 110 TYR A CA 1
ATOM 894 C C . TYR A 1 110 ? 1.292 -3.556 1.983 1.00 95.50 110 TYR A C 1
ATOM 896 O O . TYR A 1 110 ? 1.737 -2.826 2.856 1.00 95.50 110 TYR A O 1
ATOM 904 N N . MET A 1 111 ? 1.225 -4.874 2.112 1.00 91.81 111 MET A N 1
ATOM 905 C CA . MET A 1 111 ? 1.897 -5.598 3.182 1.00 91.81 111 MET A CA 1
ATOM 906 C C . MET A 1 111 ? 3.286 -6.004 2.705 1.00 91.81 111 MET A C 1
ATOM 908 O O . MET A 1 111 ? 3.427 -6.651 1.665 1.00 91.81 111 MET A O 1
ATOM 912 N N . MET A 1 112 ? 4.287 -5.655 3.496 1.00 83.38 112 MET A N 1
ATOM 913 C CA . MET A 1 112 ? 5.658 -6.121 3.370 1.00 83.38 112 MET A CA 1
ATOM 914 C C . MET A 1 112 ? 5.855 -7.359 4.251 1.00 83.38 112 MET A C 1
ATOM 916 O O . MET A 1 112 ? 5.197 -7.518 5.281 1.00 83.38 112 MET A O 1
ATOM 920 N N . GLY A 1 113 ? 6.712 -8.288 3.823 1.00 66.19 113 GLY A N 1
ATOM 921 C CA . GLY A 1 113 ? 6.993 -9.498 4.595 1.00 66.19 113 GLY A CA 1
ATOM 922 C C . GLY A 1 113 ? 7.712 -9.174 5.908 1.00 66.19 113 GLY A C 1
ATOM 923 O O . GLY A 1 113 ? 8.739 -8.506 5.888 1.00 66.19 113 GLY A O 1
ATOM 924 N N . SER A 1 114 ? 7.204 -9.692 7.027 1.00 53.72 114 SER A N 1
ATOM 925 C CA . SER A 1 114 ? 7.747 -9.484 8.381 1.00 53.72 114 SER A CA 1
ATOM 926 C C . SER A 1 114 ? 8.735 -10.564 8.844 1.00 53.72 114 SER A C 1
ATOM 928 O O . SER A 1 114 ? 9.349 -10.464 9.901 1.00 53.72 114 SER A O 1
ATOM 930 N N . SER A 1 115 ? 8.911 -11.641 8.074 1.00 42.81 115 SER A N 1
ATOM 931 C CA . SER A 1 115 ? 9.658 -12.828 8.510 1.00 42.81 115 SER A CA 1
ATOM 932 C C . SER A 1 115 ? 10.806 -13.152 7.552 1.00 42.81 115 SER A C 1
ATOM 934 O O . SER A 1 115 ? 10.640 -13.931 6.616 1.00 42.81 115 SER A O 1
ATOM 936 N N . GLY A 1 116 ? 11.988 -12.576 7.800 1.00 40.12 116 GLY A N 1
ATOM 937 C CA . GLY A 1 116 ? 13.242 -12.958 7.125 1.00 40.12 116 GLY A CA 1
ATOM 938 C C . GLY A 1 116 ? 13.620 -12.142 5.885 1.00 40.12 116 GLY A C 1
ATOM 939 O O . GLY A 1 116 ? 14.506 -12.545 5.136 1.00 40.12 116 GLY A O 1
ATOM 940 N N . THR A 1 117 ? 12.969 -11.005 5.675 1.00 44.47 117 THR A N 1
ATOM 941 C CA . THR A 1 117 ? 13.140 -10.138 4.508 1.00 44.47 117 THR A CA 1
ATOM 942 C C . THR A 1 117 ? 13.966 -8.890 4.820 1.00 44.47 117 THR A C 1
ATOM 944 O O . THR A 1 117 ? 14.261 -8.550 5.975 1.00 44.47 117 THR A O 1
ATOM 947 N N . ILE A 1 118 ? 14.464 -8.268 3.754 1.00 44.53 118 ILE A N 1
ATOM 948 C CA . ILE A 1 118 ? 15.536 -7.280 3.782 1.00 44.53 118 ILE A CA 1
ATOM 949 C C . ILE A 1 118 ? 15.158 -6.096 4.678 1.00 44.53 118 ILE A C 1
ATOM 951 O O . ILE A 1 118 ? 15.998 -5.716 5.461 1.00 44.53 118 ILE A O 1
ATOM 955 N N . ALA A 1 119 ? 13.915 -5.634 4.791 1.00 38.84 119 ALA A N 1
ATOM 956 C CA . ALA A 1 119 ? 13.489 -4.560 5.713 1.00 38.84 119 ALA A CA 1
ATOM 957 C C . ALA A 1 119 ? 12.182 -4.968 6.432 1.00 38.84 119 ALA A C 1
ATOM 959 O O . ALA A 1 119 ? 11.422 -5.703 5.821 1.00 38.84 119 ALA A O 1
ATOM 960 N N . TYR A 1 120 ? 11.814 -4.608 7.666 1.00 47.62 120 TYR A N 1
ATOM 961 C CA . TYR A 1 120 ? 12.328 -3.759 8.750 1.00 47.62 120 TYR A CA 1
ATOM 962 C C . TYR A 1 120 ? 11.716 -4.306 10.081 1.00 47.62 120 TYR A C 1
ATOM 964 O O . TYR A 1 120 ? 11.000 -5.291 10.035 1.00 47.62 120 TYR A O 1
ATOM 972 N N . SER A 1 121 ? 12.031 -3.721 11.252 1.00 41.53 121 SER A N 1
ATOM 973 C CA . SER A 1 121 ? 11.560 -4.076 12.622 1.00 41.53 121 SER A CA 1
ATOM 974 C C . SER A 1 121 ? 11.717 -5.546 13.088 1.00 41.53 121 SER A C 1
ATOM 976 O O . SER A 1 121 ? 11.072 -6.474 12.624 1.00 41.53 121 SER A O 1
ATOM 978 N N . ARG A 1 122 ? 12.538 -5.781 14.128 1.00 44.84 122 ARG A N 1
ATOM 979 C CA . ARG A 1 122 ? 12.758 -7.121 14.734 1.00 44.84 122 ARG A CA 1
ATOM 980 C C . ARG A 1 122 ? 11.515 -7.730 15.410 1.00 44.84 122 ARG A C 1
ATOM 982 O O . ARG A 1 122 ? 11.634 -8.813 15.983 1.00 44.84 122 ARG A O 1
ATOM 989 N N . LYS A 1 123 ? 10.394 -7.007 15.459 1.00 53.91 123 LYS A N 1
ATOM 990 C CA . LYS A 1 123 ? 9.265 -7.330 16.333 1.00 53.91 123 LYS A CA 1
ATOM 991 C C . LYS A 1 123 ? 7.888 -7.278 15.654 1.00 53.91 123 LYS A C 1
ATOM 993 O O . LYS A 1 123 ? 6.962 -7.845 16.224 1.00 53.91 123 LYS A O 1
ATOM 998 N N . SER A 1 124 ? 7.730 -6.686 14.464 1.00 59.12 124 SER A N 1
ATOM 999 C CA . SER A 1 124 ? 6.406 -6.613 13.828 1.00 59.12 124 SER A CA 1
ATOM 1000 C C . SER A 1 124 ? 5.962 -7.921 13.198 1.00 59.12 124 SER A C 1
ATOM 1002 O O . SER A 1 124 ? 6.734 -8.624 12.556 1.00 59.12 124 SER A O 1
ATOM 1004 N N . ASP A 1 125 ? 4.669 -8.201 13.332 1.00 75.75 125 ASP A N 1
ATOM 1005 C CA . ASP A 1 125 ? 3.972 -9.235 12.579 1.00 75.75 125 ASP A CA 1
ATOM 1006 C C . ASP A 1 125 ? 3.598 -8.733 11.176 1.00 75.75 125 ASP A C 1
ATOM 1008 O O . ASP A 1 125 ? 3.615 -9.521 10.229 1.00 75.75 125 ASP A O 1
ATOM 1012 N N . PHE A 1 126 ? 3.282 -7.438 11.022 1.00 86.44 126 PHE A N 1
ATOM 1013 C CA . PHE A 1 126 ? 2.984 -6.805 9.731 1.00 86.44 126 PHE A CA 1
ATOM 1014 C C . PHE A 1 126 ? 3.655 -5.441 9.576 1.00 86.44 126 PHE A C 1
ATOM 1016 O O . PHE A 1 126 ? 3.464 -4.551 10.399 1.00 86.44 126 PHE A O 1
ATOM 1023 N N . ASP A 1 127 ? 4.316 -5.245 8.442 1.00 88.12 127 ASP A N 1
ATOM 1024 C CA . ASP A 1 127 ? 4.747 -3.929 7.982 1.00 88.12 127 ASP A CA 1
ATOM 1025 C C . ASP A 1 127 ? 3.862 -3.516 6.809 1.00 88.12 127 ASP A C 1
ATOM 1027 O O . ASP A 1 127 ? 3.676 -4.287 5.862 1.00 88.12 127 ASP A O 1
ATOM 1031 N N . ILE A 1 128 ? 3.264 -2.326 6.875 1.00 92.88 128 ILE A N 1
ATOM 1032 C CA . ILE A 1 128 ? 2.248 -1.903 5.910 1.00 92.88 128 ILE A CA 1
ATOM 1033 C C . ILE A 1 128 ? 2.594 -0.545 5.323 1.00 92.88 128 ILE A C 1
ATOM 1035 O O . ILE A 1 128 ? 2.651 0.463 6.020 1.00 92.88 128 ILE A O 1
ATOM 1039 N N . TRP A 1 129 ? 2.774 -0.505 4.010 1.00 94.56 129 TRP A N 1
ATOM 1040 C CA . TRP A 1 129 ? 2.927 0.737 3.271 1.00 94.56 129 TRP A CA 1
ATOM 1041 C C . TRP A 1 129 ? 1.560 1.321 2.962 1.00 94.56 129 TRP A C 1
ATOM 1043 O O . TRP A 1 129 ? 0.717 0.670 2.341 1.00 94.56 129 TRP A O 1
ATOM 1053 N N . VAL A 1 130 ? 1.364 2.566 3.373 1.00 95.75 130 VAL A N 1
ATOM 1054 C CA . VAL A 1 130 ? 0.196 3.378 3.060 1.00 95.75 130 VAL A CA 1
ATOM 1055 C C . VAL A 1 130 ? 0.624 4.379 2.000 1.00 95.75 130 VAL A C 1
ATOM 1057 O O . VAL A 1 130 ? 1.209 5.416 2.305 1.00 95.75 130 VAL A O 1
ATOM 1060 N N . CYS A 1 131 ? 0.367 4.051 0.739 1.00 95.19 131 CYS A N 1
ATOM 1061 C CA . CYS A 1 131 ? 0.746 4.908 -0.375 1.00 95.19 131 CYS A CA 1
ATOM 1062 C C . CYS A 1 131 ? -0.217 6.082 -0.460 1.00 95.19 131 CYS A C 1
ATOM 1064 O O . CYS A 1 131 ? -1.428 5.873 -0.571 1.00 95.19 131 CYS A O 1
ATOM 1066 N N . ILE A 1 132 ? 0.308 7.297 -0.428 1.00 94.75 132 ILE A N 1
ATOM 1067 C CA . ILE A 1 132 ? -0.461 8.539 -0.442 1.00 94.75 132 ILE A CA 1
ATOM 1068 C C . ILE A 1 132 ? -0.216 9.305 -1.733 1.00 94.75 132 ILE A C 1
ATOM 1070 O O . ILE A 1 132 ? 0.762 9.075 -2.437 1.00 94.75 132 ILE A O 1
ATOM 1074 N N . ARG A 1 133 ? -1.132 10.214 -2.063 1.00 91.44 133 ARG A N 1
ATOM 1075 C CA . ARG A 1 133 ? -0.917 11.159 -3.161 1.00 91.44 133 ARG A CA 1
ATOM 1076 C C . ARG A 1 133 ? 0.200 12.146 -2.816 1.00 91.44 133 ARG A C 1
ATOM 1078 O O . ARG A 1 133 ? 0.276 12.629 -1.687 1.00 91.44 133 ARG A O 1
ATOM 1085 N N . ASN A 1 134 ? 1.023 12.464 -3.808 1.00 87.75 134 ASN A N 1
ATOM 1086 C CA . ASN A 1 134 ? 2.164 13.366 -3.660 1.00 87.75 134 ASN A CA 1
ATOM 1087 C C . ASN A 1 134 ? 1.760 14.797 -3.258 1.00 87.75 134 ASN A C 1
ATOM 1089 O O . ASN A 1 134 ? 2.434 15.440 -2.460 1.00 87.75 134 ASN A O 1
ATOM 1093 N N . ASP A 1 135 ? 0.610 15.270 -3.735 1.00 89.00 135 ASP A N 1
ATOM 1094 C CA . ASP A 1 135 ? 0.058 16.600 -3.464 1.00 89.00 135 ASP A CA 1
ATOM 1095 C C . ASP A 1 135 ? -0.664 16.723 -2.106 1.00 89.00 135 ASP A C 1
ATOM 1097 O O . ASP A 1 135 ? -1.363 17.707 -1.858 1.00 89.00 135 ASP A O 1
ATOM 1101 N N . MET A 1 136 ? -0.528 15.726 -1.223 1.00 90.25 136 MET A N 1
ATOM 1102 C CA . MET A 1 136 ? -1.074 15.779 0.132 1.00 90.25 136 MET A CA 1
ATOM 1103 C C . MET A 1 136 ? -0.286 16.773 0.989 1.00 90.25 136 MET A C 1
ATOM 1105 O O . MET A 1 136 ? 0.926 16.623 1.152 1.00 90.25 136 MET A O 1
ATOM 1109 N N . ASP A 1 137 ? -0.985 17.749 1.568 1.00 90.88 137 ASP A N 1
ATOM 1110 C CA . ASP A 1 137 ? -0.394 18.732 2.475 1.00 90.88 137 ASP A CA 1
ATOM 1111 C C . ASP A 1 137 ? 0.112 18.104 3.789 1.00 90.88 137 ASP A C 1
ATOM 1113 O O . ASP A 1 137 ? -0.221 16.970 4.149 1.00 90.88 137 ASP A O 1
ATOM 1117 N N . SER A 1 138 ? 0.956 18.843 4.509 1.00 90.62 138 SER A N 1
ATOM 1118 C CA . SER A 1 138 ? 1.592 18.361 5.737 1.00 90.62 138 SER A CA 1
ATOM 1119 C C . SER A 1 138 ? 0.595 18.073 6.863 1.00 90.62 138 SER A C 1
ATOM 1121 O O . SER A 1 138 ? 0.796 17.115 7.604 1.00 90.62 138 SER A O 1
ATOM 1123 N N . GLU A 1 139 ? -0.485 18.854 6.976 1.00 92.25 139 GLU A N 1
ATOM 1124 C CA . GLU A 1 139 ? -1.515 18.663 8.008 1.00 92.25 139 GLU A CA 1
ATOM 1125 C C . GLU A 1 139 ? -2.266 17.345 7.769 1.00 92.25 139 GLU A C 1
ATOM 1127 O O . GLU A 1 139 ? -2.413 16.526 8.675 1.00 92.25 139 GLU A O 1
ATOM 1132 N N . ALA A 1 140 ? -2.672 17.076 6.529 1.00 91.62 140 ALA A N 1
ATOM 1133 C CA . ALA A 1 140 ? -3.302 15.828 6.131 1.00 91.62 140 ALA A CA 1
ATOM 1134 C C . ALA A 1 140 ? -2.360 14.631 6.329 1.00 91.62 140 ALA A C 1
ATOM 1136 O O . ALA A 1 140 ? -2.797 13.600 6.852 1.00 91.62 140 ALA A O 1
ATOM 1137 N N . ARG A 1 141 ? -1.070 14.764 5.979 1.00 92.31 141 ARG A N 1
ATOM 1138 C CA . ARG A 1 141 ? -0.054 13.727 6.242 1.00 92.31 141 ARG A CA 1
ATOM 1139 C C . ARG A 1 141 ? 0.051 13.419 7.741 1.00 92.31 141 ARG A C 1
ATOM 1141 O O . ARG A 1 141 ? 0.011 12.249 8.115 1.00 92.31 141 ARG A O 1
ATOM 1148 N N . GLU A 1 142 ? 0.106 14.438 8.598 1.00 92.94 142 GLU A N 1
ATOM 1149 C CA . GLU A 1 142 ? 0.164 14.278 10.058 1.00 92.94 142 GLU A CA 1
ATOM 1150 C C . GLU A 1 142 ? -1.109 13.626 10.618 1.00 92.94 142 GLU A C 1
ATOM 1152 O O . GLU A 1 142 ? -1.042 12.672 11.395 1.00 92.94 142 GLU A O 1
ATOM 1157 N N . MET A 1 143 ? -2.287 14.057 10.162 1.00 94.12 143 MET A N 1
ATOM 1158 C CA . MET A 1 143 ? -3.557 13.443 10.556 1.00 94.12 143 MET A CA 1
ATOM 1159 C C . MET A 1 143 ? -3.643 11.969 10.143 1.00 94.12 143 MET A C 1
ATOM 1161 O O . MET A 1 143 ? -4.183 11.149 10.892 1.00 94.12 143 MET A O 1
ATOM 1165 N N . LEU A 1 144 ? -3.129 11.619 8.959 1.00 93.88 144 LEU A N 1
ATOM 1166 C CA . LEU A 1 144 ? -3.080 10.236 8.493 1.00 93.88 144 LEU A CA 1
ATOM 1167 C C . LEU A 1 144 ? -2.077 9.405 9.300 1.00 93.88 144 LEU A C 1
ATOM 1169 O O . LEU A 1 144 ? -2.385 8.262 9.636 1.00 93.88 144 LEU A O 1
ATOM 1173 N N . ALA A 1 145 ? -0.925 9.979 9.652 1.00 93.75 145 ALA A N 1
ATOM 1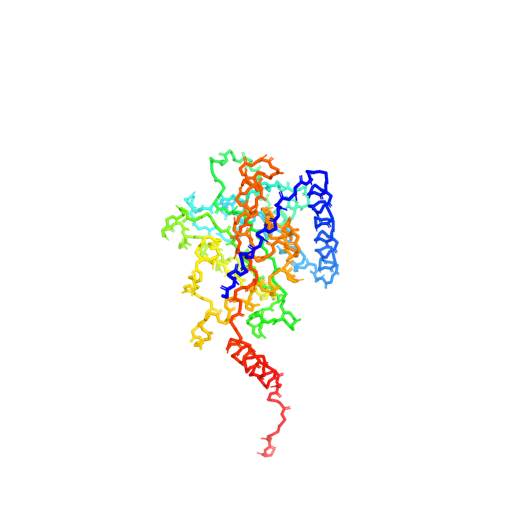174 C CA . ALA A 1 145 ? 0.064 9.344 10.518 1.00 93.75 145 ALA A CA 1
ATOM 1175 C C . ALA A 1 145 ? -0.518 9.072 11.915 1.00 93.75 145 ALA A C 1
ATOM 1177 O O . ALA A 1 145 ? -0.432 7.953 12.417 1.00 93.75 145 ALA A O 1
ATOM 1178 N N . GLN A 1 146 ? -1.217 10.043 12.508 1.00 95.06 146 GLN A N 1
ATOM 1179 C CA . GLN A 1 146 ? -1.883 9.859 13.799 1.00 95.06 146 GLN A CA 1
ATOM 1180 C C . GLN A 1 146 ? -3.003 8.812 13.725 1.00 95.06 146 GLN A C 1
ATOM 1182 O O . GLN A 1 146 ? -3.175 7.999 14.637 1.00 95.06 146 GLN A O 1
ATOM 1187 N N . LYS A 1 147 ? -3.763 8.794 12.624 1.00 95.62 147 LYS A N 1
ATOM 1188 C CA . LYS A 1 147 ? -4.745 7.741 12.347 1.00 95.62 147 LYS A CA 1
ATOM 1189 C C . LYS A 1 147 ? -4.083 6.365 12.274 1.00 95.62 147 LYS A C 1
ATOM 1191 O O . LYS A 1 147 ? -4.612 5.424 12.863 1.00 95.62 147 LYS A O 1
ATOM 1196 N N . ALA A 1 148 ? -2.945 6.248 11.595 1.00 95.75 148 ALA A N 1
ATOM 1197 C CA . ALA A 1 148 ? -2.183 5.010 11.516 1.00 95.75 148 ALA A CA 1
ATOM 1198 C C . ALA A 1 148 ? -1.709 4.555 12.908 1.00 95.75 148 ALA A C 1
ATOM 1200 O O . ALA A 1 148 ? -2.037 3.441 13.305 1.00 95.75 148 ALA A O 1
ATOM 1201 N N . ALA A 1 149 ? -1.108 5.440 13.709 1.00 95.00 149 ALA A N 1
ATOM 1202 C CA . ALA A 1 149 ? -0.678 5.146 15.084 1.00 95.00 149 ALA A CA 1
ATOM 1203 C C . ALA A 1 149 ? -1.833 4.678 16.000 1.00 95.00 149 ALA A C 1
ATOM 1205 O O . ALA A 1 149 ? -1.691 3.774 16.831 1.00 95.00 149 ALA A O 1
ATOM 1206 N N . ASN A 1 150 ? -3.027 5.249 15.824 1.00 95.94 150 ASN A N 1
ATOM 1207 C CA . ASN A 1 150 ? -4.231 4.809 16.534 1.00 95.94 150 ASN A CA 1
ATOM 1208 C C . ASN A 1 150 ? -4.674 3.395 16.101 1.00 95.94 150 ASN A C 1
ATOM 1210 O O . ASN A 1 150 ? -5.180 2.624 16.921 1.00 95.94 150 ASN A O 1
ATOM 1214 N N . ILE A 1 151 ? -4.492 3.037 14.825 1.00 96.25 151 ILE A N 1
ATOM 1215 C CA . ILE A 1 151 ? -4.747 1.681 14.311 1.00 96.25 151 ILE A CA 1
ATOM 1216 C C . ILE A 1 151 ? -3.690 0.697 14.836 1.00 96.25 151 ILE A C 1
ATOM 1218 O O . ILE A 1 151 ? -4.060 -0.418 15.201 1.00 96.25 151 ILE A O 1
ATOM 1222 N N . GLU A 1 152 ? -2.420 1.095 14.947 1.00 95.25 152 GLU A N 1
ATOM 1223 C CA . GLU A 1 152 ? -1.356 0.284 15.572 1.00 95.25 152 GLU A CA 1
ATOM 1224 C C . GLU A 1 152 ? -1.675 -0.008 17.037 1.00 95.25 152 GLU A C 1
ATOM 1226 O O . GLU A 1 152 ? -1.639 -1.157 17.468 1.00 95.25 152 GLU A O 1
ATOM 1231 N N . SER A 1 153 ? -2.091 1.011 17.794 1.00 95.50 153 SER A N 1
ATOM 1232 C CA . SER A 1 153 ? -2.501 0.850 19.195 1.00 95.50 153 SER A CA 1
ATOM 1233 C C . SER A 1 153 ? -3.678 -0.123 19.340 1.00 95.50 153 SER A C 1
ATOM 1235 O O . SER A 1 153 ? -3.718 -0.956 20.249 1.00 95.50 153 SER A O 1
ATOM 1237 N N . TRP A 1 154 ? -4.636 -0.065 18.412 1.00 95.12 154 TRP A N 1
ATOM 1238 C CA . TRP A 1 154 ? -5.731 -1.028 18.356 1.00 95.12 154 TRP A CA 1
ATOM 1239 C C . TRP A 1 154 ? -5.249 -2.443 18.003 1.00 95.12 154 TRP A C 1
ATOM 1241 O O . TRP A 1 154 ? -5.683 -3.401 18.646 1.00 95.12 154 TRP A O 1
ATOM 1251 N N . ALA A 1 155 ? -4.323 -2.594 17.055 1.00 93.88 155 ALA A N 1
ATOM 1252 C CA . ALA A 1 155 ? -3.710 -3.881 16.726 1.00 93.88 155 ALA A CA 1
ATOM 1253 C C . ALA A 1 155 ? -2.973 -4.484 17.935 1.00 93.88 155 ALA A C 1
ATOM 1255 O O . ALA A 1 155 ? -3.181 -5.653 18.274 1.00 93.88 155 ALA A O 1
ATOM 1256 N N . ALA A 1 156 ? -2.211 -3.662 18.662 1.00 93.69 156 ALA A N 1
ATOM 1257 C CA . ALA A 1 156 ? -1.481 -4.063 19.860 1.00 93.69 156 ALA A CA 1
ATOM 1258 C C . ALA A 1 156 ? -2.418 -4.594 20.958 1.00 93.69 156 ALA A C 1
ATOM 1260 O O . ALA A 1 156 ? -2.096 -5.581 21.624 1.00 93.69 156 ALA A O 1
ATOM 1261 N N . SER A 1 157 ? -3.628 -4.030 21.089 1.00 93.12 157 SER A N 1
ATOM 1262 C CA . SER A 1 157 ? -4.660 -4.552 22.004 1.00 93.12 157 SER A CA 1
ATOM 1263 C C . SER A 1 157 ? -5.098 -5.993 21.682 1.00 93.12 157 SER A C 1
ATOM 1265 O O . SER A 1 157 ? -5.619 -6.702 22.545 1.00 93.12 157 SER A O 1
ATOM 1267 N N . MET A 1 158 ? -4.853 -6.456 20.452 1.00 90.25 158 MET A N 1
ATOM 1268 C CA . MET A 1 158 ? -5.104 -7.822 19.987 1.00 90.25 158 MET A CA 1
ATOM 1269 C C . MET A 1 158 ? -3.849 -8.703 19.995 1.00 90.25 158 MET A C 1
ATOM 1271 O O . MET A 1 158 ? -3.893 -9.814 19.458 1.00 90.25 158 MET A O 1
ATOM 1275 N N . SER A 1 159 ? -2.750 -8.229 20.593 1.00 91.31 159 SER A N 1
ATOM 1276 C CA . SER A 1 159 ? -1.433 -8.873 20.526 1.00 91.31 159 SER A CA 1
ATOM 1277 C C . SER A 1 159 ? -0.990 -9.096 19.076 1.00 91.31 159 SER A C 1
ATOM 1279 O O . SER A 1 159 ? -0.596 -10.201 18.705 1.00 91.31 159 SER A O 1
ATOM 1281 N N . LEU A 1 160 ? -1.165 -8.070 18.243 1.00 90.12 160 LEU A N 1
ATOM 1282 C CA . LEU A 1 160 ? -0.659 -8.006 16.879 1.00 90.12 160 LEU A CA 1
ATOM 1283 C C . LEU A 1 160 ? 0.247 -6.785 16.771 1.00 90.12 160 LEU A C 1
ATOM 1285 O O . LEU A 1 160 ? -0.218 -5.668 17.003 1.00 90.12 160 LEU A O 1
ATOM 1289 N N . GLU A 1 161 ? 1.511 -6.988 16.424 1.00 89.69 161 GLU A N 1
ATOM 1290 C CA . GLU A 1 161 ? 2.427 -5.872 16.205 1.00 89.69 161 GLU A CA 1
ATOM 1291 C C . GLU A 1 161 ? 2.397 -5.457 14.731 1.00 89.69 161 GLU A C 1
ATOM 1293 O O . GLU A 1 161 ? 2.756 -6.232 13.844 1.00 89.69 161 GLU A O 1
ATOM 1298 N N . VAL A 1 162 ? 1.939 -4.235 14.461 1.00 90.69 162 VAL A N 1
ATOM 1299 C CA . VAL A 1 162 ? 1.831 -3.677 13.108 1.00 90.69 162 VAL A CA 1
ATOM 1300 C C . VAL A 1 162 ? 2.522 -2.329 13.077 1.00 90.69 162 VAL A C 1
ATOM 1302 O O . VAL A 1 162 ? 2.323 -1.551 14.005 1.00 90.69 162 VAL A O 1
ATOM 1305 N N . HIS A 1 163 ? 3.257 -2.057 12.001 1.00 91.06 163 HIS A N 1
ATOM 1306 C CA . HIS A 1 163 ? 3.832 -0.741 11.723 1.00 91.06 163 HIS A CA 1
ATOM 1307 C C . HIS A 1 163 ? 3.351 -0.227 10.369 1.00 91.06 163 HIS A C 1
ATOM 1309 O O . HIS A 1 163 ? 3.367 -0.957 9.372 1.00 91.06 163 HIS A O 1
ATOM 1315 N N . PHE A 1 164 ? 2.926 1.033 10.327 1.00 92.62 164 PHE A N 1
ATOM 1316 C CA . PHE A 1 164 ? 2.541 1.718 9.101 1.00 92.62 164 PHE A CA 1
ATOM 1317 C C . PHE A 1 164 ? 3.610 2.702 8.646 1.00 92.62 164 PHE A C 1
ATOM 1319 O O . PHE A 1 164 ? 4.095 3.532 9.409 1.00 92.62 164 PHE A O 1
ATOM 1326 N N . PHE A 1 165 ? 3.895 2.674 7.350 1.00 90.81 165 PHE A N 1
ATOM 1327 C CA . PHE A 1 165 ? 4.813 3.597 6.700 1.00 90.81 165 PHE A CA 1
ATOM 1328 C C . PHE A 1 165 ? 4.041 4.387 5.650 1.00 90.81 165 PHE A C 1
ATOM 1330 O O . PHE A 1 165 ? 3.491 3.801 4.715 1.00 90.81 165 PHE A O 1
ATOM 1337 N N . LEU A 1 166 ? 3.956 5.709 5.810 1.00 92.44 166 LEU A N 1
ATOM 1338 C CA . LEU A 1 166 ? 3.387 6.566 4.772 1.00 92.44 166 LEU A CA 1
ATOM 1339 C C . LEU A 1 166 ? 4.389 6.665 3.620 1.00 92.44 166 LEU A C 1
ATOM 1341 O O . LEU A 1 166 ? 5.531 7.061 3.833 1.00 92.44 166 LEU A O 1
ATOM 1345 N N . MET A 1 167 ? 3.951 6.308 2.414 1.00 91.00 167 MET A N 1
ATOM 1346 C CA . MET A 1 167 ? 4.802 6.261 1.228 1.00 91.00 167 MET A CA 1
ATOM 1347 C C . MET A 1 167 ? 4.282 7.225 0.166 1.00 91.00 167 MET A C 1
ATOM 1349 O O . MET A 1 167 ? 3.153 7.089 -0.300 1.00 91.00 167 MET A O 1
ATOM 1353 N N . ASP A 1 168 ? 5.118 8.169 -0.240 1.00 90.94 168 ASP A N 1
ATOM 1354 C CA . ASP A 1 168 ? 4.913 8.996 -1.429 1.00 90.94 168 ASP A CA 1
ATOM 1355 C C . ASP A 1 168 ? 5.709 8.352 -2.568 1.00 90.94 168 ASP A C 1
ATOM 1357 O O . ASP A 1 168 ? 6.922 8.183 -2.452 1.00 90.94 168 ASP A O 1
ATOM 1361 N N . ASP A 1 169 ? 5.032 7.898 -3.623 1.00 86.12 169 ASP A N 1
ATOM 1362 C CA . ASP A 1 169 ? 5.675 7.151 -4.706 1.00 86.12 169 ASP A CA 1
ATOM 1363 C C . ASP A 1 169 ? 6.652 8.024 -5.506 1.00 86.12 169 ASP A C 1
ATOM 1365 O O . ASP A 1 169 ? 7.750 7.574 -5.840 1.00 86.12 169 ASP A O 1
ATOM 1369 N N . ALA A 1 170 ? 6.310 9.297 -5.718 1.00 87.75 170 ALA A N 1
ATOM 1370 C CA . ALA A 1 170 ? 7.175 10.261 -6.387 1.00 87.75 170 ALA A CA 1
ATOM 1371 C C . ALA A 1 170 ? 8.424 10.593 -5.555 1.00 87.75 170 ALA A C 1
ATOM 1373 O O . ALA A 1 170 ? 9.532 10.562 -6.093 1.00 87.75 170 ALA A O 1
ATOM 1374 N N . ALA A 1 171 ? 8.259 10.859 -4.253 1.00 86.25 171 ALA A N 1
ATOM 1375 C CA . ALA A 1 171 ? 9.391 11.123 -3.358 1.00 86.25 171 ALA A CA 1
ATOM 1376 C C . ALA A 1 171 ? 10.282 9.880 -3.204 1.00 86.25 171 ALA A C 1
ATOM 1378 O O . ALA A 1 171 ? 11.508 9.965 -3.297 1.00 86.25 171 ALA A O 1
ATOM 1379 N N . PHE A 1 172 ? 9.668 8.697 -3.074 1.00 86.62 172 PHE A N 1
ATOM 1380 C CA . PHE A 1 172 ? 10.398 7.437 -3.008 1.00 86.62 172 PHE A CA 1
ATOM 1381 C C . PHE A 1 172 ? 11.246 7.239 -4.265 1.00 86.62 172 PHE A C 1
ATOM 1383 O O . PHE A 1 172 ? 12.446 7.029 -4.148 1.00 86.62 172 PHE A O 1
ATOM 1390 N N . ARG A 1 173 ? 10.674 7.398 -5.465 1.00 85.94 173 ARG A N 1
ATOM 1391 C CA . ARG A 1 173 ? 11.414 7.299 -6.735 1.00 85.94 173 ARG A CA 1
ATOM 1392 C C . ARG A 1 173 ? 12.567 8.305 -6.844 1.00 85.94 173 ARG A C 1
ATOM 1394 O O . ARG A 1 173 ? 13.576 8.005 -7.481 1.00 85.94 173 ARG A O 1
ATOM 1401 N N . ALA A 1 174 ? 12.425 9.491 -6.252 1.00 83.19 174 ALA A N 1
ATOM 1402 C CA . ALA A 1 174 ? 13.482 10.500 -6.198 1.00 83.19 174 ALA A CA 1
ATOM 1403 C C . ALA A 1 174 ? 14.617 10.147 -5.210 1.00 83.19 174 ALA A C 1
ATOM 1405 O O . ALA A 1 174 ? 15.647 10.818 -5.205 1.00 83.19 174 ALA A O 1
ATOM 1406 N N . GLY A 1 175 ? 14.460 9.087 -4.408 1.00 74.75 175 GLY A N 1
ATOM 1407 C CA . GLY A 1 175 ? 15.409 8.681 -3.370 1.00 74.75 175 GLY A CA 1
ATOM 1408 C C . GLY A 1 175 ? 15.232 9.433 -2.047 1.00 74.75 175 GLY A C 1
ATOM 1409 O O . GLY A 1 175 ? 16.077 9.322 -1.160 1.00 74.75 175 GLY A O 1
ATOM 1410 N N . GLU A 1 176 ? 14.142 10.185 -1.888 1.00 71.31 176 GLU A N 1
ATOM 1411 C CA . GLU A 1 176 ? 13.834 10.960 -0.687 1.00 71.31 176 GLU A CA 1
ATOM 1412 C C . GLU A 1 176 ? 13.155 10.048 0.351 1.00 71.31 176 GLU A C 1
ATOM 1414 O O . GLU A 1 176 ? 11.935 9.894 0.392 1.00 71.31 176 GLU A O 1
ATOM 1419 N N . MET A 1 177 ? 13.958 9.376 1.183 1.00 63.75 177 MET A N 1
ATOM 1420 C CA . MET A 1 177 ? 13.469 8.559 2.302 1.00 63.75 177 MET A CA 1
ATOM 1421 C C . MET A 1 177 ? 13.568 9.333 3.619 1.00 63.75 177 MET A C 1
ATOM 1423 O O . MET A 1 177 ? 14.520 9.169 4.376 1.00 63.75 177 MET A O 1
ATOM 1427 N N . ASP A 1 178 ? 12.562 10.156 3.908 1.00 53.62 178 ASP A N 1
ATOM 1428 C CA . ASP A 1 178 ? 12.587 11.101 5.038 1.00 53.62 178 ASP A CA 1
ATOM 1429 C C . ASP A 1 178 ? 12.403 10.462 6.435 1.00 53.62 178 ASP A C 1
ATOM 1431 O O . ASP A 1 178 ? 12.593 11.128 7.451 1.00 53.62 178 ASP A O 1
ATOM 1435 N N . SER A 1 179 ? 12.026 9.180 6.543 1.00 47.75 179 SER A N 1
ATOM 1436 C CA . SER A 1 179 ? 11.580 8.624 7.840 1.00 47.75 179 SER A CA 1
ATOM 1437 C C . SER A 1 179 ? 11.887 7.149 8.117 1.00 47.75 179 SER A C 1
ATOM 1439 O O . SER A 1 179 ? 11.533 6.641 9.181 1.00 47.75 179 SER A O 1
ATOM 1441 N N . LEU A 1 180 ? 12.551 6.432 7.207 1.00 51.00 180 LEU A N 1
ATOM 1442 C CA . LEU A 1 180 ? 12.574 4.962 7.256 1.00 51.00 180 LEU A CA 1
ATOM 1443 C C . LEU A 1 180 ? 13.690 4.328 8.099 1.00 51.00 180 LEU A C 1
ATOM 1445 O O . LEU A 1 180 ? 13.605 3.131 8.351 1.00 51.00 180 LEU A O 1
ATOM 1449 N N . SER A 1 181 ? 14.674 5.084 8.601 1.00 41.84 181 SER A N 1
ATOM 1450 C CA . SER A 1 181 ? 15.531 4.677 9.733 1.00 41.84 181 SER A CA 1
ATOM 1451 C C . SER A 1 181 ? 16.590 5.723 10.056 1.00 41.84 181 SER A C 1
ATOM 1453 O O . SER A 1 181 ? 17.272 6.202 9.157 1.00 41.84 181 SER A O 1
ATOM 1455 N N . SER A 1 182 ? 16.853 5.960 11.338 1.00 39.56 182 SER A N 1
ATOM 1456 C CA . SER A 1 182 ? 17.997 6.736 11.837 1.00 39.56 182 SER A CA 1
ATOM 1457 C C . SER A 1 182 ? 19.368 6.051 11.652 1.00 39.56 182 SER A C 1
ATOM 1459 O O . SER A 1 182 ? 20.351 6.484 12.248 1.00 39.56 182 SER A O 1
ATOM 1461 N N . GLU A 1 183 ? 19.467 4.975 10.865 1.00 43.59 183 GLU A N 1
ATOM 1462 C CA . GLU A 1 183 ? 20.695 4.190 10.692 1.00 43.59 183 GLU A CA 1
ATOM 1463 C C . GLU A 1 183 ? 21.288 4.348 9.283 1.00 43.59 183 GLU A C 1
ATOM 1465 O O . GLU A 1 183 ? 21.017 3.560 8.387 1.00 43.59 183 GLU A O 1
ATOM 1470 N N . SER A 1 184 ? 22.098 5.402 9.120 1.00 40.28 184 SER A N 1
ATOM 1471 C CA . SER A 1 184 ? 23.254 5.621 8.213 1.00 40.28 184 SER A CA 1
ATOM 1472 C C . SER A 1 184 ? 23.519 4.677 7.008 1.00 40.28 184 SER A C 1
ATOM 1474 O O . SER A 1 184 ? 24.669 4.353 6.721 1.00 40.28 184 SER A O 1
ATOM 1476 N N . SER A 1 185 ? 22.494 4.254 6.263 1.00 48.78 185 SER A N 1
ATOM 1477 C CA . SER A 1 185 ? 22.633 3.299 5.143 1.00 48.78 185 SER A CA 1
ATOM 1478 C C . SER A 1 185 ? 22.341 3.908 3.760 1.00 48.78 185 SER A C 1
ATOM 1480 O O . SER A 1 185 ? 22.533 3.240 2.745 1.00 48.78 185 SER A O 1
ATOM 1482 N N . GLY A 1 186 ? 21.941 5.186 3.704 1.00 60.75 186 GLY A N 1
ATOM 1483 C CA . GLY A 1 186 ? 21.856 5.991 2.477 1.00 60.75 186 GLY A CA 1
ATOM 1484 C C . GLY A 1 186 ? 20.995 5.387 1.356 1.00 60.75 186 GLY A C 1
ATOM 1485 O O . GLY A 1 186 ? 19.960 4.774 1.607 1.00 60.75 186 GLY A O 1
ATOM 1486 N N . SER A 1 187 ? 21.446 5.557 0.109 1.00 61.97 187 SER A N 1
ATOM 1487 C CA . SER A 1 187 ? 20.792 5.097 -1.130 1.00 61.97 187 SER A CA 1
ATOM 1488 C C . SER A 1 187 ? 20.739 3.571 -1.290 1.00 61.97 187 SER A C 1
ATOM 1490 O O . SER A 1 187 ? 19.780 3.049 -1.857 1.00 61.97 187 SER A O 1
ATOM 1492 N N . ALA A 1 188 ? 21.682 2.831 -0.698 1.00 64.94 188 ALA A N 1
ATOM 1493 C CA . ALA A 1 188 ? 21.673 1.365 -0.730 1.00 64.94 188 ALA A CA 1
ATOM 1494 C C . ALA A 1 188 ? 20.421 0.783 -0.058 1.00 64.94 188 ALA A C 1
ATOM 1496 O O . ALA A 1 188 ? 19.846 -0.198 -0.529 1.00 64.94 188 ALA A O 1
ATOM 1497 N N . GLN A 1 189 ? 19.963 1.409 1.030 1.00 70.81 189 GLN A N 1
ATOM 1498 C CA . GLN A 1 189 ? 18.742 1.004 1.723 1.00 70.81 189 GLN A CA 1
ATOM 1499 C C . GLN A 1 189 ? 17.497 1.200 0.855 1.00 70.81 189 GLN A C 1
ATOM 1501 O O . GLN A 1 189 ? 16.606 0.351 0.874 1.00 70.81 189 GLN A O 1
ATOM 1506 N N . HIS A 1 190 ? 17.448 2.286 0.083 1.00 77.38 190 HIS A N 1
ATOM 1507 C CA . HIS A 1 190 ? 16.351 2.573 -0.834 1.00 77.38 190 HIS A CA 1
ATOM 1508 C C . HIS A 1 190 ? 16.191 1.465 -1.885 1.00 77.38 190 HIS A C 1
ATOM 1510 O O . HIS A 1 190 ? 15.111 0.884 -2.011 1.00 77.38 190 HIS A O 1
ATOM 1516 N N . HIS A 1 191 ? 17.276 1.103 -2.576 1.00 77.56 191 HIS A N 1
ATOM 1517 C CA . HIS A 1 191 ? 17.245 0.071 -3.616 1.00 77.56 191 HIS A CA 1
ATOM 1518 C C . HIS A 1 191 ? 16.916 -1.317 -3.065 1.00 77.56 191 HIS A C 1
ATOM 1520 O O . HIS A 1 191 ? 16.110 -2.046 -3.640 1.00 77.56 191 HIS A O 1
ATOM 1526 N N . LEU A 1 192 ? 17.487 -1.663 -1.913 1.00 78.56 192 LEU A N 1
ATOM 1527 C CA . LEU A 1 192 ? 17.200 -2.915 -1.222 1.00 78.56 192 LEU A CA 1
ATOM 1528 C C . LEU A 1 192 ? 15.739 -3.042 -0.789 1.00 78.56 192 LEU A C 1
ATOM 1530 O O . LEU A 1 192 ? 15.148 -4.118 -0.876 1.00 78.56 192 LEU A O 1
ATOM 1534 N N . LEU A 1 193 ? 15.161 -1.948 -0.303 1.00 81.25 193 LEU A N 1
ATOM 1535 C CA . LEU A 1 193 ? 13.764 -1.910 0.092 1.00 81.25 193 LEU A CA 1
ATOM 1536 C C . LEU A 1 193 ? 12.838 -2.047 -1.122 1.00 81.25 193 LEU A C 1
ATOM 1538 O O . LEU A 1 193 ? 11.826 -2.740 -1.037 1.00 81.25 193 LEU A O 1
ATOM 1542 N N . LEU A 1 194 ? 13.195 -1.416 -2.242 1.00 86.56 194 LEU A N 1
ATOM 1543 C CA . LEU A 1 194 ? 12.449 -1.513 -3.492 1.00 86.56 194 LEU A CA 1
ATOM 1544 C C . LEU A 1 194 ? 12.497 -2.928 -4.089 1.00 86.56 194 LEU A C 1
ATOM 1546 O O . LEU A 1 194 ? 11.456 -3.457 -4.477 1.00 86.56 194 LEU A O 1
ATOM 1550 N N . ASP A 1 195 ? 13.670 -3.571 -4.103 1.00 85.25 195 ASP A N 1
ATOM 1551 C CA . ASP A 1 195 ? 13.814 -4.977 -4.514 1.00 85.25 195 ASP A CA 1
ATOM 1552 C C . ASP A 1 195 ? 12.948 -5.898 -3.646 1.00 85.25 195 ASP A C 1
ATOM 1554 O O . ASP A 1 195 ? 12.170 -6.712 -4.152 1.00 85.25 195 ASP A O 1
ATOM 1558 N N . GLU A 1 196 ? 13.009 -5.716 -2.325 1.00 83.44 196 GLU A N 1
ATOM 1559 C CA . GLU A 1 196 ? 12.181 -6.467 -1.388 1.00 83.44 196 GLU A CA 1
ATOM 1560 C C . GLU A 1 196 ? 10.690 -6.262 -1.660 1.00 83.44 196 GLU A C 1
ATOM 1562 O O . GLU A 1 196 ? 9.922 -7.227 -1.694 1.00 83.44 196 GLU A O 1
ATOM 1567 N N . PHE A 1 197 ? 10.284 -5.016 -1.899 1.00 88.88 197 PHE A N 1
ATOM 1568 C CA . PHE A 1 197 ? 8.906 -4.665 -2.207 1.00 88.88 197 PHE A CA 1
ATOM 1569 C C . PHE A 1 197 ? 8.428 -5.365 -3.480 1.00 88.88 197 PHE A C 1
ATOM 1571 O O . PHE A 1 197 ? 7.372 -6.003 -3.471 1.00 88.88 197 PHE A O 1
ATOM 1578 N N . TYR A 1 198 ? 9.210 -5.328 -4.558 1.00 90.31 198 TYR A N 1
ATOM 1579 C CA . TYR A 1 198 ? 8.837 -5.996 -5.801 1.00 90.31 198 TYR A CA 1
ATOM 1580 C C . TYR A 1 198 ? 8.858 -7.518 -5.691 1.00 90.31 198 TYR A C 1
ATOM 1582 O O . TYR A 1 198 ? 8.015 -8.184 -6.292 1.00 90.31 198 TYR A O 1
ATOM 1590 N N . ARG A 1 199 ? 9.742 -8.096 -4.877 1.00 86.31 199 ARG A N 1
ATOM 1591 C CA . ARG A 1 199 ? 9.828 -9.550 -4.714 1.00 86.31 199 ARG A CA 1
ATOM 1592 C C . ARG A 1 199 ? 8.758 -10.114 -3.777 1.00 86.31 199 ARG A C 1
ATOM 1594 O O . ARG A 1 199 ? 8.220 -11.192 -4.049 1.00 86.31 199 ARG A O 1
ATOM 1601 N N . THR A 1 200 ? 8.452 -9.438 -2.666 1.00 85.19 200 THR A N 1
ATOM 1602 C CA . THR A 1 200 ? 7.596 -9.995 -1.601 1.00 85.19 200 THR A CA 1
ATOM 1603 C C . THR A 1 200 ? 6.397 -9.149 -1.208 1.00 85.19 200 THR A C 1
ATOM 1605 O O . THR A 1 200 ? 5.498 -9.708 -0.572 1.00 85.19 200 THR A O 1
ATOM 1608 N N . GLY A 1 201 ? 6.296 -7.899 -1.649 1.00 90.69 201 GLY A N 1
ATOM 1609 C CA . GLY A 1 201 ? 5.142 -7.046 -1.384 1.00 90.69 201 GLY A CA 1
ATOM 1610 C C . GLY A 1 201 ? 3.820 -7.702 -1.796 1.00 90.69 201 GLY A C 1
ATOM 1611 O O . GLY A 1 201 ? 3.734 -8.434 -2.792 1.00 90.69 201 GLY A O 1
ATOM 1612 N N . LEU A 1 202 ? 2.784 -7.469 -0.991 1.00 93.31 202 LEU A N 1
ATOM 1613 C CA . LEU A 1 202 ? 1.417 -7.918 -1.237 1.00 93.31 202 LEU A CA 1
ATOM 1614 C C . LEU A 1 202 ? 0.484 -6.719 -1.294 1.00 93.31 202 LEU A C 1
ATOM 1616 O O . LEU A 1 202 ? 0.345 -5.991 -0.317 1.00 93.31 202 LEU A O 1
ATOM 1620 N N . LEU A 1 203 ? -0.211 -6.546 -2.412 1.00 95.69 203 LEU A N 1
ATOM 1621 C CA . LEU A 1 203 ? -1.262 -5.546 -2.547 1.00 95.69 203 LEU A CA 1
ATOM 1622 C C . LEU A 1 203 ? -2.490 -5.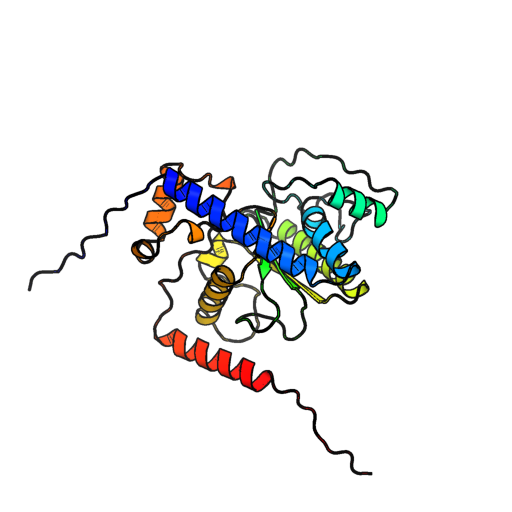982 -1.735 1.00 95.69 203 LEU A C 1
ATOM 1624 O O . LEU A 1 203 ? -3.137 -6.979 -2.067 1.00 95.69 203 LEU A O 1
ATOM 1628 N N . ILE A 1 204 ? -2.820 -5.225 -0.688 1.00 95.31 204 ILE A N 1
ATOM 1629 C CA . ILE A 1 204 ? -4.011 -5.445 0.144 1.00 95.31 204 ILE A CA 1
ATOM 1630 C C . ILE A 1 204 ? -5.226 -4.773 -0.507 1.00 95.31 204 ILE A C 1
ATOM 1632 O O . ILE A 1 204 ? -6.288 -5.383 -0.631 1.00 95.31 204 ILE A O 1
ATOM 1636 N N . ALA A 1 205 ? -5.074 -3.512 -0.915 1.00 95.75 205 ALA A N 1
ATOM 1637 C CA . ALA A 1 205 ? -6.114 -2.730 -1.574 1.00 95.75 205 ALA A CA 1
ATOM 1638 C C . ALA A 1 205 ? -5.504 -1.556 -2.345 1.00 95.75 205 ALA A C 1
ATOM 1640 O O . ALA A 1 205 ? -4.474 -1.023 -1.944 1.00 95.75 205 ALA A O 1
ATOM 1641 N N . GLY A 1 206 ? -6.176 -1.114 -3.405 1.00 95.31 206 GLY A N 1
ATOM 1642 C CA . GLY A 1 206 ? -5.775 0.054 -4.179 1.00 95.31 206 GLY A CA 1
ATOM 1643 C C . GLY A 1 206 ? -5.028 -0.256 -5.463 1.00 95.31 206 GLY A C 1
ATOM 1644 O O . GLY A 1 206 ? -5.235 -1.294 -6.089 1.00 95.31 206 GLY A O 1
ATOM 1645 N N . ARG A 1 207 ? -4.213 0.708 -5.876 1.00 95.62 207 ARG A N 1
ATOM 1646 C CA . ARG A 1 207 ? -3.459 0.691 -7.131 1.00 95.62 207 ARG A CA 1
ATOM 1647 C C . ARG A 1 207 ? -2.345 -0.349 -7.096 1.00 95.62 207 ARG A C 1
ATOM 1649 O O . ARG A 1 207 ? -1.769 -0.562 -6.038 1.00 95.62 207 ARG A O 1
ATOM 1656 N N . TYR A 1 208 ? -2.027 -0.964 -8.233 1.00 95.12 208 TYR A N 1
ATOM 1657 C CA . TYR A 1 208 ? -0.933 -1.940 -8.348 1.00 95.12 208 TYR A CA 1
ATOM 1658 C C . TYR A 1 208 ? 0.381 -1.277 -8.810 1.00 95.12 208 TYR A C 1
ATOM 1660 O O . TYR A 1 208 ? 0.340 -0.207 -9.417 1.00 95.12 208 TYR A O 1
ATOM 1668 N N . PRO A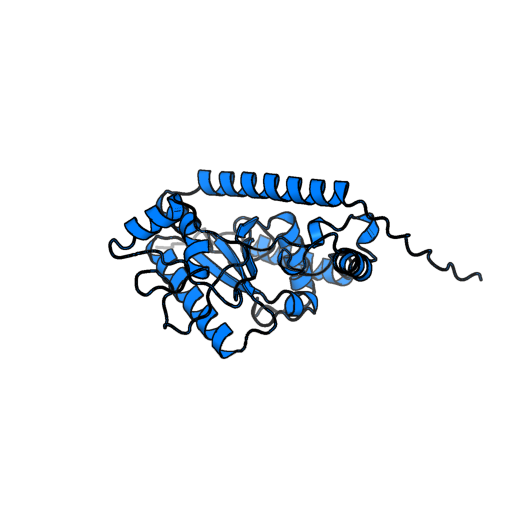 1 209 ? 1.561 -1.876 -8.559 1.00 95.25 209 PRO A N 1
ATOM 1669 C CA . PRO A 1 209 ? 2.828 -1.282 -8.979 1.00 95.25 209 PRO A CA 1
ATOM 1670 C C . PRO A 1 209 ? 3.012 -1.395 -10.494 1.00 95.25 209 PRO A C 1
ATOM 1672 O O . PRO A 1 209 ? 2.885 -2.490 -11.050 1.00 95.25 209 PRO A O 1
ATOM 1675 N N . VAL A 1 210 ? 3.352 -0.290 -11.163 1.00 95.88 210 VAL A N 1
ATOM 1676 C CA . VAL A 1 210 ? 3.552 -0.272 -12.624 1.00 95.88 210 VAL A CA 1
ATOM 1677 C C . VAL A 1 210 ? 4.751 -1.114 -13.070 1.00 95.88 210 VAL A C 1
ATOM 1679 O O . VAL A 1 210 ? 4.723 -1.666 -14.168 1.00 95.88 210 VAL A O 1
ATOM 1682 N N . TRP A 1 211 ? 5.756 -1.281 -12.204 1.00 94.94 211 TRP A N 1
ATOM 1683 C CA . TRP A 1 211 ? 6.976 -2.048 -12.473 1.00 94.94 211 TRP A CA 1
ATOM 1684 C C . TRP A 1 211 ? 6.703 -3.472 -12.974 1.00 94.94 211 TRP A C 1
ATOM 1686 O O . TRP A 1 211 ? 7.356 -3.941 -13.899 1.00 94.94 211 TRP A O 1
ATOM 1696 N N . TRP A 1 212 ? 5.644 -4.125 -12.482 1.00 92.62 212 TRP A N 1
ATOM 1697 C CA . TRP A 1 212 ? 5.244 -5.460 -12.945 1.00 92.62 212 TRP A CA 1
ATOM 1698 C C . TRP A 1 212 ? 4.855 -5.532 -14.426 1.00 92.62 212 TRP A C 1
ATOM 1700 O O . TRP A 1 212 ? 4.770 -6.626 -14.982 1.00 92.62 212 TRP A O 1
ATOM 1710 N N . LEU A 1 213 ? 4.580 -4.393 -15.062 1.00 94.12 213 LEU A N 1
ATOM 1711 C CA . LEU A 1 213 ? 4.252 -4.291 -16.482 1.00 94.12 213 LEU A CA 1
ATOM 1712 C C . LEU A 1 213 ? 5.463 -3.963 -17.359 1.00 94.12 213 LEU A C 1
ATOM 1714 O O . LEU A 1 213 ? 5.304 -3.893 -18.582 1.00 94.12 213 LEU A O 1
ATOM 1718 N N . VAL A 1 214 ? 6.637 -3.755 -16.759 1.00 93.56 214 VAL A N 1
ATOM 1719 C CA . VAL A 1 214 ? 7.893 -3.475 -17.456 1.00 93.56 214 VAL A CA 1
ATOM 1720 C C . VAL A 1 214 ? 8.638 -4.794 -17.687 1.00 93.56 214 VAL A C 1
ATOM 1722 O O . VAL A 1 214 ? 9.015 -5.476 -16.737 1.00 93.56 214 VAL A O 1
ATOM 1725 N N . PRO A 1 215 ? 8.822 -5.219 -18.947 1.00 91.25 215 PRO A N 1
ATOM 1726 C CA . PRO A 1 215 ? 9.620 -6.394 -19.262 1.00 91.25 215 PRO A CA 1
ATOM 1727 C C . PRO A 1 215 ? 11.100 -6.192 -18.898 1.00 91.25 215 PRO A C 1
ATOM 1729 O O . PRO A 1 215 ? 11.616 -5.096 -19.124 1.00 91.25 215 PRO A O 1
ATOM 1732 N N . PRO A 1 216 ? 11.825 -7.245 -18.468 1.00 88.94 216 PRO A N 1
ATOM 1733 C CA . PRO A 1 216 ? 13.231 -7.133 -18.064 1.00 88.94 216 PRO A CA 1
ATOM 1734 C C . PRO A 1 216 ? 14.149 -6.500 -19.119 1.00 88.94 216 PRO A C 1
ATOM 1736 O O . PRO A 1 216 ? 15.071 -5.766 -18.780 1.00 88.94 216 PRO A O 1
ATOM 1739 N N . GLN A 1 217 ? 13.888 -6.727 -20.412 1.00 88.44 217 GLN A N 1
ATOM 1740 C CA . GLN A 1 217 ? 14.674 -6.132 -21.500 1.00 88.44 217 GLN A CA 1
ATOM 1741 C C . GLN A 1 217 ? 14.540 -4.603 -21.617 1.00 88.44 217 GLN A C 1
ATOM 1743 O O . GLN A 1 217 ? 15.331 -3.977 -22.320 1.00 88.44 217 GLN A O 1
ATOM 1748 N N . TYR A 1 218 ? 13.538 -4.006 -20.966 1.00 90.69 218 TYR A N 1
ATOM 1749 C CA . TYR A 1 218 ? 13.291 -2.566 -20.963 1.00 90.69 218 TYR A CA 1
ATOM 1750 C C . TYR A 1 218 ? 13.635 -1.904 -19.621 1.00 90.69 218 TYR A C 1
ATOM 1752 O O . TYR A 1 218 ? 13.416 -0.703 -19.488 1.00 90.69 218 TYR A O 1
ATOM 1760 N N . GLU A 1 219 ? 14.219 -2.631 -18.660 1.00 88.62 219 GLU A N 1
ATOM 1761 C CA . GLU A 1 219 ? 14.574 -2.077 -17.344 1.00 88.62 219 GLU A CA 1
ATOM 1762 C C . GLU A 1 219 ? 15.593 -0.925 -17.459 1.00 88.62 219 GLU A C 1
ATOM 1764 O O . GLU A 1 219 ? 15.409 0.129 -16.856 1.00 88.62 219 GLU A O 1
ATOM 1769 N N . MET A 1 220 ? 16.586 -1.055 -18.351 1.00 86.94 220 MET A N 1
ATOM 1770 C CA . MET A 1 220 ? 17.572 0.004 -18.658 1.00 86.94 220 MET A CA 1
ATOM 1771 C C . MET A 1 220 ? 16.934 1.307 -19.172 1.00 86.94 220 MET A C 1
ATOM 1773 O O . MET A 1 220 ? 17.530 2.382 -19.120 1.00 86.94 220 MET A O 1
ATOM 1777 N N . VAL A 1 221 ? 15.726 1.212 -19.734 1.00 90.19 221 VAL A N 1
ATOM 1778 C CA . VAL A 1 221 ? 14.951 2.330 -20.292 1.00 90.19 221 VAL A CA 1
ATOM 1779 C C . VAL A 1 221 ? 13.603 2.481 -19.577 1.00 90.19 221 VAL A C 1
ATOM 1781 O O . VAL A 1 221 ? 12.635 2.952 -20.176 1.00 90.19 221 VAL A O 1
ATOM 1784 N N . TYR A 1 222 ? 13.546 2.106 -18.291 1.00 92.06 222 TYR A N 1
ATOM 1785 C CA . TYR A 1 222 ? 12.337 2.079 -17.457 1.00 92.06 222 TYR A CA 1
ATOM 1786 C C . TYR A 1 222 ? 11.486 3.348 -17.592 1.00 92.06 222 TYR A C 1
ATOM 1788 O O . TYR A 1 222 ? 10.298 3.286 -17.905 1.00 92.06 222 TYR A O 1
ATOM 1796 N N . GLU A 1 223 ? 12.120 4.510 -17.422 1.00 92.12 223 GLU A N 1
ATOM 1797 C CA . GLU A 1 223 ? 11.491 5.833 -17.501 1.00 92.12 223 GLU A CA 1
ATOM 1798 C C . GLU A 1 223 ? 10.766 6.057 -18.838 1.00 92.12 223 GLU A C 1
ATOM 1800 O O . GLU A 1 223 ? 9.613 6.496 -18.886 1.00 92.12 223 GLU A O 1
ATOM 1805 N N . GLU A 1 224 ? 11.432 5.709 -19.941 1.00 92.94 224 GLU A N 1
ATOM 1806 C CA . GLU A 1 224 ? 10.897 5.863 -21.292 1.00 92.94 224 GLU A CA 1
ATOM 1807 C C . GLU A 1 224 ? 9.746 4.875 -21.536 1.00 92.94 224 GLU A C 1
ATOM 1809 O O . GLU A 1 224 ? 8.712 5.248 -22.098 1.00 92.94 224 GLU A O 1
ATOM 1814 N N . TYR A 1 225 ? 9.889 3.635 -21.060 1.00 94.00 225 TYR A N 1
ATOM 1815 C CA . TYR A 1 225 ? 8.864 2.604 -21.185 1.00 94.00 225 TYR A CA 1
ATOM 1816 C C . TYR A 1 225 ? 7.591 2.966 -20.411 1.00 94.00 225 TYR A C 1
ATOM 1818 O O . TYR A 1 225 ? 6.504 2.968 -20.993 1.00 94.00 225 TYR A O 1
ATOM 1826 N N . VAL A 1 226 ? 7.695 3.330 -19.129 1.00 94.69 226 VAL A N 1
ATOM 1827 C CA . VAL A 1 226 ? 6.531 3.709 -18.310 1.00 94.69 226 VAL A CA 1
ATOM 1828 C C . VAL A 1 226 ? 5.858 4.962 -18.866 1.00 94.69 226 VAL A C 1
ATOM 1830 O O . VAL A 1 226 ? 4.630 5.005 -18.979 1.00 94.69 226 VAL A O 1
ATOM 1833 N N . SER A 1 227 ? 6.639 5.952 -19.309 1.00 93.94 227 SER A N 1
ATOM 1834 C CA . SER A 1 227 ? 6.089 7.137 -19.967 1.00 93.94 227 SER A CA 1
ATOM 1835 C C . SER A 1 227 ? 5.260 6.756 -21.197 1.00 93.94 227 SER A C 1
ATOM 1837 O O . SER A 1 227 ? 4.102 7.165 -21.309 1.00 93.94 227 SER A O 1
ATOM 1839 N N . GLN A 1 228 ? 5.780 5.908 -22.091 1.00 93.94 228 GLN A N 1
ATOM 1840 C CA . GLN A 1 228 ? 5.018 5.449 -23.255 1.00 93.94 228 GLN A CA 1
ATOM 1841 C C . GLN A 1 228 ? 3.773 4.637 -22.871 1.00 93.94 228 GLN A C 1
ATOM 1843 O O . GLN A 1 228 ? 2.739 4.782 -23.526 1.00 93.94 228 GLN A O 1
ATOM 1848 N N . LEU A 1 229 ? 3.846 3.822 -21.816 1.00 93.56 229 LEU A N 1
ATOM 1849 C CA . LEU A 1 229 ? 2.747 2.980 -21.337 1.00 93.56 229 LEU A CA 1
ATOM 1850 C C . LEU A 1 229 ? 1.535 3.831 -20.930 1.00 93.56 229 LEU A C 1
ATOM 1852 O O . LEU A 1 229 ? 0.398 3.532 -21.313 1.00 93.56 229 LEU A O 1
ATOM 1856 N N . LEU A 1 230 ? 1.795 4.924 -20.205 1.00 93.12 230 LEU A N 1
ATOM 1857 C CA . LEU A 1 230 ? 0.782 5.873 -19.746 1.00 93.12 230 LEU A CA 1
ATOM 1858 C C . LEU A 1 230 ? 0.288 6.778 -20.887 1.00 93.12 230 LEU A C 1
ATOM 1860 O O . LEU A 1 230 ? -0.922 6.929 -21.068 1.00 93.12 230 LEU A O 1
ATOM 1864 N N . HIS A 1 231 ? 1.191 7.329 -21.710 1.00 92.62 231 HIS A N 1
ATOM 1865 C CA . HIS A 1 231 ? 0.826 8.218 -22.825 1.00 92.62 231 HIS A CA 1
ATOM 1866 C C . HIS A 1 231 ? -0.011 7.507 -23.895 1.00 92.62 231 HIS A C 1
ATOM 1868 O O . HIS A 1 231 ? -1.003 8.058 -24.374 1.00 92.62 231 HIS A O 1
ATOM 1874 N N . LYS A 1 232 ? 0.344 6.262 -24.240 1.00 91.44 232 LYS A N 1
ATOM 1875 C CA . LYS A 1 232 ? -0.416 5.426 -25.186 1.00 91.44 232 LYS A CA 1
ATOM 1876 C C . LYS A 1 232 ? -1.689 4.831 -24.569 1.00 91.44 232 LYS A C 1
ATOM 1878 O O . LYS A 1 232 ? -2.422 4.133 -25.264 1.00 91.44 232 LYS A O 1
ATOM 1883 N N . ARG A 1 233 ? -1.976 5.125 -23.292 1.00 90.44 233 ARG A N 1
ATOM 1884 C CA . ARG A 1 233 ? -3.167 4.680 -22.548 1.00 90.44 233 ARG A CA 1
ATOM 1885 C C . ARG A 1 233 ? -3.335 3.160 -22.496 1.00 90.44 233 ARG A C 1
ATOM 1887 O O . ARG A 1 233 ? -4.458 2.664 -22.426 1.00 90.44 233 ARG A O 1
ATOM 1894 N N . PHE A 1 234 ? -2.230 2.416 -22.498 1.00 90.50 234 PHE A N 1
ATOM 1895 C CA . PHE A 1 234 ? -2.285 0.983 -22.203 1.00 90.50 234 PHE A CA 1
ATOM 1896 C C . PHE A 1 234 ? -2.668 0.726 -20.743 1.00 90.50 234 PHE A C 1
ATOM 1898 O O . PHE A 1 234 ? -3.255 -0.311 -20.441 1.00 90.50 234 PHE A O 1
ATOM 1905 N N . VAL A 1 235 ? -2.352 1.680 -19.862 1.00 90.75 235 VAL A N 1
ATOM 1906 C CA . VAL A 1 235 ? -2.661 1.660 -18.432 1.00 90.75 235 VAL A CA 1
ATOM 1907 C C . VAL A 1 235 ? -3.201 3.020 -18.011 1.00 90.75 235 VAL A C 1
ATOM 1909 O O . VAL A 1 235 ? -2.727 4.062 -18.464 1.00 90.75 235 VAL A O 1
ATOM 1912 N N . ASN A 1 236 ? -4.200 3.015 -17.134 1.00 91.25 236 ASN A N 1
ATOM 1913 C CA . ASN A 1 236 ? -4.737 4.228 -16.540 1.00 91.25 236 ASN A CA 1
ATOM 1914 C C . ASN A 1 236 ? -3.826 4.693 -15.385 1.00 91.25 236 ASN A C 1
ATOM 1916 O O . ASN A 1 236 ? -3.638 3.929 -14.437 1.00 91.25 236 ASN A O 1
ATOM 1920 N N . PRO A 1 237 ? -3.328 5.945 -15.378 1.00 90.00 237 PRO A N 1
ATOM 1921 C CA . PRO A 1 237 ? -2.522 6.471 -14.271 1.00 90.00 237 PRO A CA 1
ATOM 1922 C C . PRO A 1 237 ? -3.205 6.375 -12.895 1.00 90.00 237 PRO A C 1
ATOM 1924 O O . PRO A 1 237 ? -2.543 6.346 -11.864 1.00 90.00 237 PRO A O 1
ATOM 1927 N N . LYS A 1 238 ? -4.544 6.313 -12.855 1.00 90.69 238 LYS A N 1
ATOM 1928 C CA . LYS A 1 238 ? -5.316 6.172 -11.609 1.00 90.69 238 LYS A CA 1
ATOM 1929 C C . LYS A 1 238 ? -5.365 4.744 -11.057 1.00 90.69 238 LYS A C 1
ATOM 1931 O O . LYS A 1 238 ? -5.916 4.551 -9.978 1.00 90.69 238 LYS A O 1
ATOM 1936 N N . GLU A 1 239 ? -4.823 3.767 -11.775 1.00 91.88 239 GLU A N 1
ATOM 1937 C CA . GLU A 1 239 ? -4.794 2.353 -11.377 1.00 91.88 239 GLU A CA 1
ATOM 1938 C C . GLU A 1 239 ? -3.416 1.904 -10.881 1.00 91.88 239 GLU A C 1
ATOM 1940 O O . GLU A 1 239 ? -3.298 0.804 -10.341 1.00 91.88 239 GLU A O 1
ATOM 1945 N N . VAL A 1 240 ? -2.391 2.753 -11.025 1.00 94.81 240 VAL A N 1
ATOM 1946 C CA . VAL A 1 240 ? -1.002 2.406 -10.710 1.00 94.81 240 VAL A CA 1
ATOM 1947 C C . VAL A 1 240 ? -0.326 3.353 -9.725 1.00 94.81 240 VAL A C 1
ATOM 1949 O O . VAL A 1 240 ? -0.722 4.511 -9.575 1.00 94.81 240 VAL A O 1
ATOM 1952 N N . VAL A 1 241 ? 0.695 2.819 -9.060 1.00 94.88 241 VAL A N 1
ATOM 1953 C CA . VAL A 1 241 ? 1.748 3.566 -8.354 1.00 94.88 241 VAL A CA 1
ATOM 1954 C C . VAL A 1 241 ? 3.093 3.254 -8.999 1.00 94.88 241 VAL A C 1
ATOM 1956 O O . VAL A 1 241 ? 3.274 2.163 -9.556 1.00 94.88 241 VAL A O 1
ATOM 1959 N N . ASP A 1 242 ? 4.027 4.196 -8.925 1.00 94.75 242 ASP A N 1
ATOM 1960 C CA . ASP A 1 242 ? 5.337 4.069 -9.561 1.00 94.75 242 ASP A CA 1
ATOM 1961 C C . ASP A 1 242 ? 6.473 4.423 -8.597 1.00 94.75 242 ASP A C 1
ATOM 1963 O O . ASP A 1 242 ? 6.764 5.591 -8.363 1.00 94.75 242 ASP A O 1
ATOM 1967 N N . PHE A 1 243 ? 7.130 3.387 -8.073 1.00 91.75 243 PHE A N 1
ATOM 1968 C CA . PHE A 1 243 ? 8.285 3.516 -7.182 1.00 91.75 243 PHE A CA 1
ATOM 1969 C C . PHE A 1 243 ? 9.633 3.541 -7.925 1.00 91.75 243 PHE A C 1
ATOM 1971 O O . PHE A 1 243 ? 10.672 3.646 -7.278 1.00 91.75 243 PHE A O 1
ATOM 1978 N N . GLY A 1 244 ? 9.639 3.456 -9.261 1.00 90.94 244 GLY A N 1
ATOM 1979 C CA . GLY A 1 244 ? 10.857 3.401 -10.075 1.00 90.94 244 GLY A CA 1
ATOM 1980 C C . GLY A 1 244 ? 11.342 1.987 -10.426 1.00 90.94 244 GLY A C 1
ATOM 1981 O O . GLY A 1 244 ? 10.813 0.984 -9.947 1.00 90.94 244 GLY A O 1
ATOM 1982 N N . GLY A 1 245 ? 12.352 1.920 -11.298 1.00 88.56 245 GLY A N 1
ATOM 1983 C CA . GLY A 1 245 ? 13.033 0.681 -11.700 1.00 88.56 245 GLY A CA 1
ATOM 1984 C C . GLY A 1 245 ? 14.212 0.303 -10.791 1.00 88.56 245 GLY A C 1
ATOM 1985 O O . GLY A 1 245 ? 14.697 1.121 -10.010 1.00 88.56 245 GLY A O 1
ATOM 1986 N N . LEU A 1 246 ? 14.698 -0.933 -10.921 1.00 82.50 246 LEU A N 1
ATOM 1987 C CA . LEU A 1 246 ? 15.774 -1.517 -10.102 1.00 82.50 246 LEU A CA 1
ATOM 1988 C C . LEU A 1 246 ? 17.193 -1.298 -10.661 1.00 82.50 246 LEU A C 1
ATOM 1990 O O . LEU A 1 246 ? 18.170 -1.489 -9.941 1.00 82.50 246 LEU A O 1
ATOM 1994 N N . ASP A 1 247 ? 17.328 -0.881 -11.921 1.00 66.94 247 ASP A N 1
ATOM 1995 C CA . ASP A 1 247 ? 18.597 -0.879 -12.680 1.00 66.94 247 ASP A CA 1
ATOM 1996 C C . ASP A 1 247 ? 19.693 0.074 -12.160 1.00 66.94 247 ASP A C 1
ATOM 1998 O O . ASP A 1 247 ? 20.840 0.041 -12.597 1.00 66.94 247 ASP A O 1
ATOM 2002 N N . LYS A 1 248 ? 19.380 0.940 -11.194 1.00 63.56 248 LYS A N 1
ATOM 2003 C CA . LYS A 1 248 ? 20.318 1.971 -10.734 1.00 63.56 248 LYS A CA 1
ATOM 2004 C C . LYS A 1 248 ? 21.188 1.583 -9.543 1.00 63.56 248 LYS A C 1
ATOM 2006 O O . LYS A 1 248 ? 21.923 2.456 -9.100 1.00 63.56 248 LYS A O 1
ATOM 2011 N N . MET A 1 249 ? 21.160 0.345 -9.033 1.00 61.44 249 MET A N 1
ATOM 2012 C CA . MET A 1 249 ? 21.970 0.007 -7.852 1.00 61.44 249 MET A CA 1
ATOM 2013 C C . MET A 1 249 ? 23.476 0.026 -8.198 1.00 61.44 249 MET A C 1
ATOM 2015 O O . MET A 1 249 ? 23.963 -0.875 -8.890 1.00 61.44 249 MET A O 1
ATOM 2019 N N . PRO A 1 250 ? 24.254 1.028 -7.746 1.00 59.84 250 PRO A N 1
ATOM 2020 C CA . PRO A 1 250 ? 25.671 1.131 -8.062 1.00 59.84 250 PRO A CA 1
ATOM 2021 C C . PRO A 1 250 ? 26.437 -0.052 -7.465 1.00 59.84 250 PRO A C 1
ATOM 2023 O O . PRO A 1 250 ? 26.170 -0.477 -6.342 1.00 59.84 250 PRO A O 1
ATOM 2026 N N . ALA A 1 251 ? 27.467 -0.540 -8.162 1.00 57.12 251 ALA A N 1
ATOM 2027 C CA . ALA A 1 251 ? 28.304 -1.654 -7.695 1.00 57.12 251 ALA A CA 1
ATOM 2028 C C . ALA A 1 251 ? 28.853 -1.457 -6.257 1.00 57.12 251 ALA A C 1
ATOM 2030 O O . ALA A 1 251 ? 29.001 -2.421 -5.508 1.00 57.12 251 ALA A O 1
ATOM 2031 N N . GLY A 1 252 ? 29.113 -0.207 -5.849 1.00 56.69 252 GLY A N 1
ATOM 2032 C CA . GLY A 1 252 ? 29.571 0.142 -4.498 1.00 56.69 252 GLY A CA 1
ATOM 2033 C C . GLY A 1 252 ? 28.524 -0.054 -3.393 1.00 56.69 252 GLY A C 1
ATOM 2034 O O . GLY A 1 252 ? 28.884 -0.270 -2.237 1.00 56.69 252 GLY A O 1
ATOM 2035 N N . GLU A 1 253 ? 27.236 -0.055 -3.734 1.00 60.03 253 GLU A N 1
ATOM 2036 C CA . GLU A 1 253 ? 26.146 -0.267 -2.780 1.00 60.03 253 GLU A CA 1
ATOM 2037 C C . GLU A 1 253 ? 25.913 -1.744 -2.465 1.00 60.03 253 GLU A C 1
ATOM 2039 O O . GLU A 1 253 ? 25.400 -2.054 -1.394 1.00 60.03 253 GLU A O 1
ATOM 2044 N N . PHE A 1 254 ? 26.382 -2.672 -3.310 1.00 58.50 254 PHE A N 1
ATOM 2045 C CA . PHE A 1 254 ? 26.346 -4.108 -3.005 1.00 58.50 254 PHE A CA 1
ATOM 2046 C C . PHE A 1 254 ? 27.144 -4.443 -1.744 1.00 58.50 254 PHE A C 1
ATOM 2048 O O . PHE A 1 254 ? 26.749 -5.324 -0.978 1.00 58.50 254 PHE A O 1
ATOM 2055 N N . PHE A 1 255 ? 28.254 -3.739 -1.498 1.00 59.78 255 PHE A N 1
ATOM 2056 C CA . PHE A 1 255 ? 29.041 -3.933 -0.281 1.00 59.78 255 PHE A CA 1
ATOM 2057 C C . PHE A 1 255 ? 28.284 -3.432 0.952 1.00 59.78 255 PHE A C 1
ATOM 2059 O O . PHE A 1 255 ? 28.185 -4.161 1.937 1.00 59.78 255 PHE A O 1
ATOM 2066 N N . GLY A 1 256 ? 27.688 -2.236 0.876 1.00 58.06 256 GLY A N 1
ATOM 2067 C CA . GLY A 1 256 ? 26.830 -1.699 1.938 1.00 58.06 256 GLY A CA 1
ATOM 2068 C C . GLY A 1 256 ? 25.631 -2.606 2.217 1.00 58.06 256 GLY A C 1
ATOM 2069 O O . GLY A 1 256 ? 25.370 -2.955 3.366 1.00 58.06 256 GLY A O 1
ATOM 2070 N N . ALA A 1 257 ?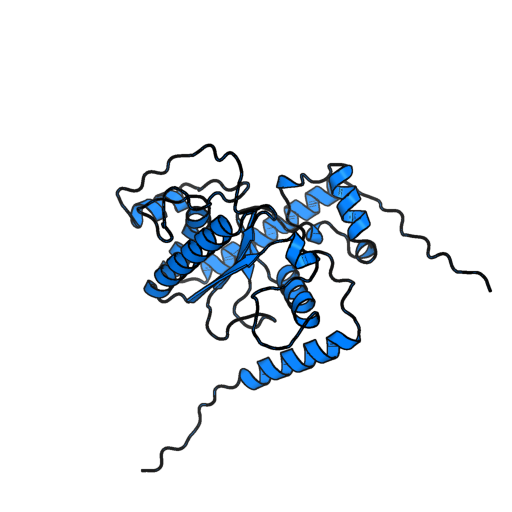 24.980 -3.090 1.160 1.00 58.78 257 ALA A N 1
ATOM 2071 C CA . ALA A 1 257 ? 23.885 -4.042 1.227 1.00 58.78 257 ALA A CA 1
ATOM 2072 C C . ALA A 1 257 ? 24.288 -5.360 1.898 1.00 58.78 257 ALA A C 1
ATOM 2074 O O . ALA A 1 257 ? 23.604 -5.834 2.804 1.00 58.78 257 ALA A O 1
ATOM 2075 N N . THR A 1 258 ? 25.421 -5.936 1.495 1.00 59.28 258 THR A N 1
ATOM 2076 C CA . THR A 1 258 ? 25.935 -7.194 2.055 1.00 59.28 258 THR A CA 1
ATOM 2077 C C . THR A 1 258 ? 26.348 -7.025 3.514 1.00 59.28 258 THR A C 1
ATOM 2079 O O . THR A 1 258 ? 26.024 -7.871 4.347 1.00 59.28 258 THR A O 1
ATOM 2082 N N . LEU A 1 259 ? 27.025 -5.923 3.852 1.00 60.94 259 LEU A N 1
ATOM 2083 C CA . LEU A 1 259 ? 27.424 -5.610 5.222 1.00 60.94 259 LEU A CA 1
ATOM 2084 C C . LEU A 1 259 ? 26.203 -5.418 6.124 1.00 60.94 259 LEU A C 1
ATOM 2086 O O . LEU A 1 259 ? 26.184 -5.897 7.255 1.00 60.94 259 LEU A O 1
ATOM 2090 N N . TRP A 1 260 ? 25.161 -4.779 5.607 1.00 56.75 260 TRP A N 1
ATOM 2091 C CA . TRP A 1 260 ? 23.914 -4.593 6.326 1.00 56.75 260 TRP A CA 1
ATOM 2092 C C . TRP A 1 260 ? 23.140 -5.906 6.510 1.00 56.75 260 TRP A C 1
ATOM 2094 O O . TRP A 1 260 ? 22.680 -6.199 7.615 1.00 56.75 260 TRP A O 1
ATOM 2104 N N . GLN A 1 261 ? 23.080 -6.762 5.482 1.00 59.56 261 GLN A N 1
ATOM 2105 C CA . GLN A 1 261 ? 22.548 -8.127 5.607 1.00 59.56 261 GLN A CA 1
ATOM 2106 C C . GLN A 1 261 ? 23.307 -8.934 6.666 1.00 59.56 261 GLN A C 1
ATOM 2108 O O . GLN A 1 261 ? 22.689 -9.583 7.511 1.00 59.56 261 GLN A O 1
ATOM 2113 N N . LEU A 1 262 ? 24.640 -8.850 6.672 1.00 58.84 262 LEU A N 1
ATOM 2114 C CA . LEU A 1 262 ? 25.493 -9.468 7.688 1.00 58.84 262 LEU A CA 1
ATOM 2115 C C . LEU A 1 262 ? 25.211 -8.903 9.082 1.00 58.84 262 LEU A C 1
ATOM 2117 O O . LEU A 1 262 ? 25.061 -9.674 10.028 1.00 58.84 262 LEU A O 1
ATOM 2121 N N . TYR A 1 263 ? 25.079 -7.583 9.221 1.00 57.28 263 TYR A N 1
ATOM 2122 C CA . TYR A 1 263 ? 24.752 -6.948 10.495 1.00 57.28 263 TYR A CA 1
ATOM 2123 C C . TYR A 1 263 ? 23.395 -7.421 11.028 1.00 57.28 263 TYR A C 1
ATOM 2125 O O . TYR A 1 263 ? 23.298 -7.785 12.205 1.00 57.28 263 TYR A O 1
ATOM 2133 N N . LYS A 1 264 ? 22.368 -7.511 10.169 1.00 56.03 264 LYS A N 1
ATOM 2134 C CA . LYS A 1 264 ? 21.063 -8.087 10.529 1.00 56.03 264 LYS A CA 1
ATOM 2135 C C . LYS A 1 264 ? 21.188 -9.560 10.920 1.00 56.03 264 LYS A C 1
ATOM 2137 O O . LYS A 1 264 ? 20.667 -9.942 11.964 1.00 56.03 264 LYS A O 1
ATOM 2142 N N . ALA A 1 265 ? 21.912 -10.371 10.149 1.00 54.78 265 ALA A N 1
ATOM 2143 C CA . ALA A 1 265 ? 22.127 -11.797 10.420 1.00 54.78 265 ALA A CA 1
ATOM 2144 C C . ALA A 1 265 ? 22.868 -12.060 11.743 1.00 54.78 265 ALA A C 1
ATOM 2146 O O . ALA A 1 265 ? 22.520 -12.980 12.483 1.00 54.78 265 ALA A O 1
ATOM 2147 N N . VAL A 1 266 ? 23.861 -11.236 12.084 1.00 57.00 266 VAL A N 1
ATOM 2148 C CA . VAL A 1 266 ? 24.585 -11.321 13.364 1.00 57.00 266 VAL A CA 1
ATOM 2149 C C . VAL A 1 266 ? 23.698 -10.853 14.518 1.00 57.00 266 VAL A C 1
ATOM 2151 O O . VAL A 1 266 ? 23.640 -11.494 15.568 1.00 57.00 266 VAL A O 1
ATOM 2154 N N . SER A 1 267 ? 22.941 -9.784 14.294 1.00 49.75 267 SER A N 1
ATOM 2155 C CA . SER A 1 267 ? 21.937 -9.260 15.218 1.00 49.75 267 SER A CA 1
ATOM 2156 C C . SER A 1 267 ? 20.738 -10.188 15.461 1.00 49.75 267 SER A C 1
ATOM 2158 O O . SER A 1 267 ? 20.035 -10.019 16.458 1.00 49.75 267 SER A O 1
ATOM 2160 N N . LEU A 1 268 ? 20.500 -11.152 14.567 1.00 44.72 268 LEU A N 1
ATOM 2161 C CA . LEU A 1 268 ? 19.452 -12.174 14.649 1.00 44.72 268 LEU A CA 1
ATOM 2162 C C . LEU A 1 268 ? 19.791 -13.311 15.634 1.00 44.72 268 LEU A C 1
ATOM 2164 O O . LEU A 1 268 ? 18.945 -14.175 15.866 1.00 44.72 268 LEU A O 1
ATOM 2168 N N . ARG A 1 269 ? 20.984 -13.333 16.257 1.00 38.03 269 ARG A N 1
ATOM 2169 C CA . ARG A 1 269 ? 21.260 -14.273 17.357 1.00 38.03 269 ARG A CA 1
ATOM 2170 C C . ARG A 1 269 ? 20.544 -13.815 18.634 1.00 38.03 269 ARG A C 1
ATOM 2172 O O . ARG A 1 269 ? 20.859 -12.738 19.139 1.00 38.03 269 ARG A O 1
ATOM 2179 N N . PRO A 1 270 ? 19.661 -14.636 19.232 1.00 40.31 270 PRO A N 1
ATOM 2180 C CA . PRO A 1 270 ? 19.186 -14.365 20.575 1.00 40.31 270 PRO A CA 1
ATOM 2181 C C . PRO A 1 270 ? 20.375 -14.476 21.529 1.00 40.31 270 PRO A C 1
ATOM 2183 O O . PRO A 1 270 ? 20.987 -15.539 21.666 1.00 40.31 270 PRO A O 1
ATOM 2186 N N . THR A 1 271 ? 20.704 -13.384 22.213 1.00 42.56 271 THR A N 1
ATOM 2187 C CA . THR A 1 271 ? 21.550 -13.396 23.408 1.00 42.56 271 THR A CA 1
ATOM 2188 C C . THR A 1 271 ? 20.789 -14.085 24.541 1.00 42.56 271 THR A C 1
ATOM 2190 O O . THR A 1 271 ? 20.337 -13.472 25.500 1.00 42.56 271 THR A O 1
ATOM 2193 N N . SER A 1 272 ? 20.633 -15.404 24.443 1.00 46.22 272 SER A N 1
ATOM 2194 C CA . SER A 1 272 ? 20.216 -16.239 25.562 1.00 46.22 272 SER A CA 1
ATOM 2195 C C . SER A 1 272 ? 21.150 -17.438 25.681 1.00 46.22 272 SER A C 1
ATOM 2197 O O . SER A 1 272 ? 20.895 -18.489 25.095 1.00 46.22 272 SER A O 1
ATOM 2199 N N . ARG A 1 273 ? 22.225 -17.287 26.468 1.00 36.34 273 ARG A N 1
ATOM 2200 C CA . ARG A 1 273 ? 22.750 -18.345 27.351 1.00 36.34 273 ARG A CA 1
ATOM 2201 C C . ARG A 1 273 ? 23.796 -17.802 28.344 1.00 36.34 273 ARG A C 1
ATOM 2203 O O . ARG A 1 273 ? 24.929 -17.561 27.959 1.00 36.34 273 ARG A O 1
ATOM 2210 N N . ARG A 1 274 ? 23.361 -17.775 29.620 1.00 36.12 274 ARG A N 1
ATOM 2211 C CA . ARG A 1 274 ? 24.091 -17.943 30.906 1.00 36.12 274 ARG A CA 1
ATOM 2212 C C . ARG A 1 274 ? 25.106 -16.841 31.283 1.00 36.12 274 ARG A C 1
ATOM 2214 O O . ARG A 1 274 ? 25.940 -16.462 30.488 1.00 36.12 274 ARG A O 1
ATOM 2221 N N . SER A 1 275 ? 25.070 -16.286 32.498 1.00 29.80 275 SER A N 1
ATOM 2222 C CA . SER A 1 275 ? 25.238 -17.033 33.751 1.00 29.80 275 SER A CA 1
ATOM 2223 C C . SER A 1 275 ? 24.411 -16.483 34.924 1.00 29.80 275 SER A C 1
ATOM 2225 O O . SER A 1 275 ? 24.500 -15.305 35.255 1.00 29.80 275 SER A O 1
ATOM 2227 N N . ARG A 1 276 ? 23.642 -17.367 35.578 1.00 33.19 276 ARG A N 1
ATOM 2228 C CA . ARG A 1 276 ? 23.330 -17.237 37.006 1.00 33.19 276 ARG A CA 1
ATOM 2229 C C . ARG A 1 276 ? 24.484 -17.911 37.745 1.00 33.19 276 ARG A C 1
ATOM 2231 O O . ARG A 1 276 ? 24.634 -19.124 37.625 1.00 33.19 276 ARG A O 1
ATOM 2238 N N . TYR A 1 277 ? 25.269 -17.125 38.469 1.00 37.84 277 TYR A N 1
ATOM 2239 C CA . TYR A 1 277 ? 25.981 -17.588 39.653 1.00 37.84 277 TYR A CA 1
ATOM 2240 C C . TYR A 1 277 ? 25.202 -17.061 40.859 1.00 37.84 277 TYR A C 1
ATOM 2242 O O . TYR A 1 277 ? 25.103 -15.847 41.021 1.00 37.84 277 TYR A O 1
ATOM 2250 N N . CYS A 1 278 ? 24.574 -17.989 41.579 1.00 35.19 278 CYS A N 1
ATOM 2251 C CA . CYS A 1 278 ? 24.264 -18.039 43.012 1.00 35.19 278 CYS A CA 1
ATOM 2252 C C . CYS A 1 278 ? 23.489 -19.342 43.232 1.00 35.19 278 CYS A C 1
ATOM 2254 O O . CYS A 1 278 ? 22.458 -19.527 42.542 1.00 35.19 278 CYS A O 1
#

Sequence (278 aa):
MAVVEQMKPRIEMDGVQLRNVQRRFMVINQDRLKRVHAGLRDRHRLFLDLLPLLFHINHPMLPGYLSSKAPAGVSDYKPNKRTLDAARKLSKSFTYQQRSVRAHDVLALYMMGSSGTIAYSRKSDFDIWVCIRNDMDSEAREMLAQKAANIESWAASMSLEVHFFLMDDAAFRAGEMDSLSSESSGSAQHHLLLDEFYRTGLLIAGRYPVWWLVPPQYEMVYEEYVSQLLHKRFVNPKEVVDFGGLDKMPAGEFFGATLWQLYKAVSLRPTSRRSRYC

Radius of gyration: 20.98 Å; chains: 1; bounding box: 61×38×77 Å

Secondary structure (DSSP, 8-state):
-------PPP----HHHHHHHHHHHHHHHHHHHHHHHHHS-HHHHHHHHHHHHHHH---TTSTT---TTS---BTT----HHHHHHHHHH-TT--------SS-SEEEEEEEP-SSSSS--SS-SEEEEEEE-TT--HHHHHHHHHHHHHHHHHHHHTT--EEEEEEEHHHHHTT--SSS-SSS-HHHHHHHHHHHHHHH-EEEEEPEEGGGGS-GGGGGGHHHHHHHHHHTTSS-GGGEE----STT--TTHHHHHHHHHHHHHHHTS---------